Protein AF-A0A968WSE4-F1 (afdb_monomer)

Structure (mmCIF, N/CA/C/O backbone):
data_AF-A0A968WSE4-F1
#
_entry.id   AF-A0A968WSE4-F1
#
loop_
_atom_site.group_PDB
_atom_site.id
_atom_site.type_symbol
_atom_site.label_atom_id
_atom_site.label_alt_id
_atom_site.label_comp_id
_atom_site.label_asym_id
_atom_site.label_entity_id
_atom_site.label_seq_id
_atom_site.pdbx_PDB_ins_code
_atom_site.Cartn_x
_atom_site.Cartn_y
_atom_site.Cartn_z
_atom_site.occupancy
_atom_site.B_iso_or_equiv
_atom_site.auth_seq_id
_atom_site.auth_comp_id
_atom_site.auth_asym_id
_atom_site.auth_atom_id
_atom_site.pdbx_PDB_model_num
ATOM 1 N N . MET A 1 1 ? -53.261 -8.619 71.705 1.00 86.69 1 MET A N 1
ATOM 2 C CA . MET A 1 1 ? -51.861 -8.331 72.100 1.00 86.69 1 MET A CA 1
ATOM 3 C C . MET A 1 1 ? -50.885 -9.423 71.666 1.00 86.69 1 MET A C 1
ATOM 5 O O . MET A 1 1 ? -49.978 -9.105 70.914 1.00 86.69 1 MET A O 1
ATOM 9 N N . ALA A 1 2 ? -51.053 -10.692 72.065 1.00 93.38 2 ALA A N 1
ATOM 10 C CA . ALA A 1 2 ? -50.106 -11.762 71.696 1.00 93.38 2 ALA A CA 1
ATOM 11 C C . ALA A 1 2 ? -49.987 -12.006 70.175 1.00 93.38 2 ALA A C 1
ATOM 13 O O . ALA A 1 2 ? -48.887 -12.155 69.654 1.00 93.38 2 ALA A O 1
ATOM 14 N N . GLU A 1 3 ? -51.107 -11.986 69.454 1.00 95.25 3 GLU A N 1
ATOM 15 C CA . GLU A 1 3 ? -51.137 -12.204 68.001 1.00 95.25 3 GLU A CA 1
ATOM 16 C C . GLU A 1 3 ? -50.425 -11.093 67.215 1.00 95.25 3 GLU A C 1
ATOM 18 O O . GLU A 1 3 ? -49.601 -11.375 66.350 1.00 95.25 3 GLU A O 1
ATOM 23 N N . GLN A 1 4 ? -50.635 -9.833 67.606 1.00 96.44 4 GLN A N 1
ATOM 24 C CA . GLN A 1 4 ? -49.931 -8.685 67.026 1.00 96.44 4 GLN A CA 1
ATOM 25 C C . GLN A 1 4 ? -48.413 -8.769 67.241 1.00 96.44 4 GLN A C 1
ATOM 27 O O . GLN A 1 4 ? -47.647 -8.448 66.340 1.00 96.44 4 GLN A O 1
ATOM 32 N N . LEU A 1 5 ? -47.956 -9.244 68.406 1.00 95.19 5 LEU A N 1
ATOM 33 C CA . LEU A 1 5 ? -46.525 -9.457 68.660 1.00 95.19 5 LEU A CA 1
ATOM 34 C C . LEU A 1 5 ? -45.942 -10.562 67.766 1.00 95.19 5 LEU A C 1
ATOM 36 O O . LEU A 1 5 ? -44.833 -10.413 67.248 1.00 95.19 5 LEU A O 1
ATOM 40 N N . ALA A 1 6 ? -46.690 -11.647 6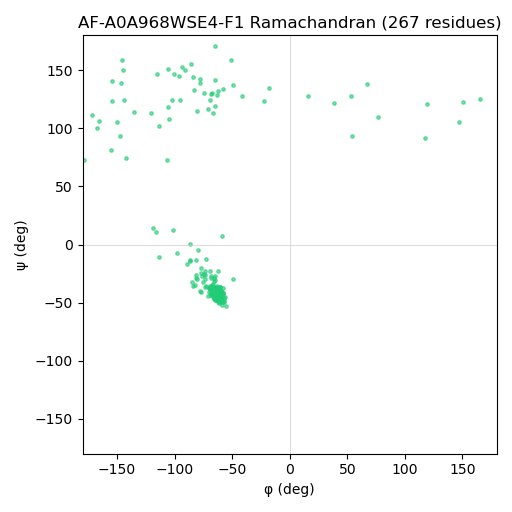7.548 1.00 96.50 6 ALA A N 1
ATOM 41 C CA . ALA A 1 6 ? -46.280 -12.721 66.646 1.00 96.50 6 ALA A CA 1
ATOM 42 C C . ALA A 1 6 ? -46.202 -12.242 65.186 1.00 96.50 6 ALA A C 1
ATOM 44 O O . ALA A 1 6 ? -45.261 -12.585 64.469 1.00 96.50 6 ALA A O 1
ATOM 45 N N . GLU A 1 7 ? -47.149 -11.415 64.749 1.00 98.00 7 GLU A N 1
ATOM 46 C CA . GLU A 1 7 ? -47.152 -10.831 63.408 1.00 98.00 7 GLU A CA 1
ATOM 47 C C . GLU A 1 7 ? -46.002 -9.835 63.206 1.00 98.00 7 GLU A C 1
ATOM 49 O O . GLU A 1 7 ? -45.277 -9.923 62.214 1.00 98.00 7 GLU A O 1
ATOM 54 N N . VAL A 1 8 ? -45.743 -8.960 64.184 1.00 97.88 8 VAL A N 1
ATOM 55 C CA . VAL A 1 8 ? -44.576 -8.061 64.175 1.00 97.88 8 VAL A CA 1
ATOM 56 C C . VAL A 1 8 ? -43.271 -8.854 64.086 1.00 97.88 8 VAL A C 1
ATOM 58 O O . VAL A 1 8 ? -42.386 -8.491 63.311 1.00 97.88 8 VAL A O 1
ATOM 61 N N . SER A 1 9 ? -43.151 -9.966 64.818 1.00 97.62 9 SER A N 1
ATOM 62 C CA . SER A 1 9 ? -41.979 -10.844 64.739 1.00 97.62 9 SER A CA 1
ATOM 63 C C . SER A 1 9 ? -41.814 -11.474 63.349 1.00 97.62 9 SER A C 1
ATOM 65 O O . SER A 1 9 ? -40.710 -11.467 62.803 1.00 97.62 9 SER A O 1
ATOM 67 N N . ARG A 1 10 ? -42.901 -11.946 62.721 1.00 98.12 10 ARG A N 1
ATOM 68 C CA . ARG A 1 10 ? -42.866 -12.474 61.344 1.00 98.12 10 ARG A CA 1
ATOM 69 C C . ARG A 1 10 ? -42.453 -11.408 60.331 1.00 98.12 10 ARG A C 1
ATOM 71 O O . ARG A 1 10 ? -41.591 -11.670 59.493 1.00 98.12 10 ARG A O 1
ATOM 78 N N . ASN A 1 11 ? -43.027 -10.210 60.430 1.00 98.44 11 ASN A N 1
ATOM 79 C CA . ASN A 1 11 ? -42.703 -9.091 59.547 1.00 98.44 11 ASN A CA 1
ATOM 80 C C . ASN A 1 11 ? -41.240 -8.672 59.697 1.00 98.44 11 ASN A C 1
ATOM 82 O O . ASN A 1 11 ? -40.561 -8.466 58.694 1.00 98.44 11 ASN A O 1
ATOM 86 N N . ARG A 1 12 ? -40.723 -8.635 60.929 1.00 98.31 12 ARG A N 1
ATOM 87 C CA . ARG A 1 12 ? -39.307 -8.366 61.196 1.00 98.31 12 ARG A CA 1
ATOM 88 C C . ARG A 1 12 ? -38.394 -9.386 60.514 1.00 98.31 12 ARG A C 1
ATOM 90 O O . ARG A 1 12 ? -37.504 -8.988 59.769 1.00 98.31 12 ARG A O 1
ATOM 97 N N . ASN A 1 13 ? -38.667 -10.680 60.676 1.00 98.19 13 ASN A N 1
ATOM 98 C CA . ASN A 1 13 ? -37.881 -11.738 60.031 1.00 98.19 13 ASN A CA 1
ATOM 99 C C . ASN A 1 13 ? -37.936 -11.637 58.495 1.00 98.19 13 ASN A C 1
ATOM 101 O O . ASN A 1 13 ? -36.939 -11.862 57.802 1.00 98.19 13 ASN A O 1
ATOM 105 N N . ARG A 1 14 ? -39.101 -11.270 57.941 1.00 98.50 14 ARG A N 1
ATOM 106 C CA . ARG A 1 14 ? -39.260 -11.057 56.498 1.00 98.50 14 ARG A CA 1
ATOM 107 C C . ARG A 1 14 ? -38.434 -9.869 56.008 1.00 98.50 14 ARG A C 1
ATOM 109 O O . ARG A 1 14 ? -37.785 -9.993 54.973 1.00 98.50 14 ARG A O 1
ATOM 116 N N . ILE A 1 15 ? -38.434 -8.758 56.743 1.00 98.50 15 ILE A N 1
ATOM 117 C CA . ILE A 1 15 ? -37.626 -7.570 56.435 1.00 98.50 15 ILE A CA 1
ATOM 118 C C . ILE A 1 15 ? -36.135 -7.915 56.463 1.00 98.50 15 ILE A C 1
ATOM 120 O O . ILE A 1 15 ? -35.428 -7.592 55.513 1.00 98.50 15 ILE A O 1
ATOM 124 N N . GLU A 1 16 ? -35.664 -8.627 57.489 1.00 98.44 16 GLU A N 1
ATOM 125 C CA . GLU A 1 16 ? -34.259 -9.045 57.602 1.00 98.44 16 GLU A CA 1
ATOM 126 C C . GLU A 1 16 ? -33.829 -9.933 56.419 1.00 98.44 16 GLU A C 1
ATOM 128 O O . GLU A 1 16 ? -32.752 -9.742 55.850 1.00 98.44 16 GLU A O 1
ATOM 133 N N . THR A 1 17 ? -34.706 -10.843 55.979 1.00 98.50 17 THR A N 1
ATOM 134 C CA . THR A 1 17 ? -34.464 -11.681 54.791 1.00 98.50 17 THR A CA 1
ATOM 135 C C . THR A 1 17 ? -34.383 -10.839 53.514 1.00 98.50 17 THR A C 1
ATOM 137 O O . THR A 1 17 ? -33.447 -10.989 52.731 1.00 98.50 17 THR A O 1
ATOM 140 N N . LEU A 1 18 ? -35.332 -9.920 53.309 1.00 98.56 18 LEU A N 1
ATOM 141 C CA . LEU A 1 18 ? -35.345 -9.041 52.137 1.00 98.56 18 LEU A CA 1
ATOM 142 C C . LEU A 1 18 ? -34.121 -8.117 52.105 1.00 98.56 18 LEU A C 1
ATOM 144 O O . LEU A 1 18 ? -33.546 -7.915 51.041 1.00 98.56 18 LEU A O 1
ATOM 148 N N . MET A 1 19 ? -33.676 -7.605 53.255 1.00 98.56 19 MET A N 1
ATOM 149 C CA . MET A 1 19 ? -32.444 -6.816 53.359 1.00 98.56 19 MET A CA 1
ATOM 150 C C . MET A 1 19 ? -31.211 -7.619 52.929 1.00 98.56 19 MET A C 1
ATOM 152 O O . MET A 1 19 ? -30.376 -7.108 52.183 1.00 98.56 19 MET A O 1
ATOM 156 N N . ALA A 1 20 ? -31.099 -8.878 53.361 1.00 98.56 20 ALA A N 1
ATOM 157 C CA . ALA A 1 20 ? -30.014 -9.760 52.934 1.00 98.56 20 ALA A CA 1
ATOM 158 C C . ALA A 1 20 ? -30.055 -10.042 51.420 1.00 98.56 20 ALA A C 1
ATOM 160 O O . ALA A 1 20 ? -29.012 -10.037 50.762 1.00 98.56 20 ALA A O 1
ATOM 161 N N . GLU A 1 21 ? -31.244 -10.250 50.848 1.00 98.75 21 GLU A N 1
ATOM 162 C CA . GLU A 1 21 ? -31.414 -10.431 49.402 1.00 98.75 21 GLU A CA 1
ATOM 163 C C . GLU A 1 21 ? -31.049 -9.173 48.604 1.00 98.75 21 GLU A C 1
ATOM 165 O O . GLU A 1 21 ? -30.369 -9.285 47.583 1.00 98.75 21 GLU A O 1
ATOM 170 N N . VAL A 1 22 ? -31.467 -7.987 49.061 1.00 98.69 22 VAL A N 1
ATOM 171 C CA . VAL A 1 22 ? -31.122 -6.701 48.432 1.00 98.69 22 VAL A CA 1
ATOM 172 C C . VAL A 1 22 ? -29.612 -6.504 48.438 1.00 98.69 22 VAL A C 1
ATOM 174 O O . VAL A 1 22 ? -29.039 -6.299 47.372 1.00 98.69 22 VAL A O 1
ATOM 177 N N . LYS A 1 23 ? -28.956 -6.695 49.588 1.00 98.69 23 LYS A N 1
ATOM 178 C CA . LYS A 1 23 ? -27.497 -6.585 49.695 1.00 98.69 23 LYS A CA 1
ATOM 179 C C . LYS A 1 23 ? -26.778 -7.523 48.721 1.00 98.69 23 LYS A C 1
ATOM 181 O O . LYS A 1 23 ? -25.877 -7.111 48.003 1.00 98.69 23 LYS A O 1
ATOM 186 N N . LYS A 1 24 ? -27.222 -8.780 48.628 1.00 98.75 24 LYS A N 1
ATOM 187 C CA . LYS A 1 24 ? -26.648 -9.747 47.680 1.00 98.75 24 LYS A CA 1
ATOM 188 C C . LYS A 1 24 ? -26.814 -9.303 46.220 1.00 98.75 24 LYS A C 1
ATOM 190 O O . LYS A 1 24 ? -25.925 -9.534 45.399 1.00 98.75 24 LYS A O 1
ATOM 195 N N . ARG A 1 25 ? -27.958 -8.707 45.872 1.00 98.75 25 ARG A N 1
ATOM 196 C CA . ARG A 1 25 ? -28.195 -8.166 44.524 1.00 98.75 25 ARG A CA 1
ATOM 197 C C . ARG A 1 25 ? -27.311 -6.953 44.250 1.00 98.75 25 ARG A C 1
ATOM 199 O O . ARG A 1 25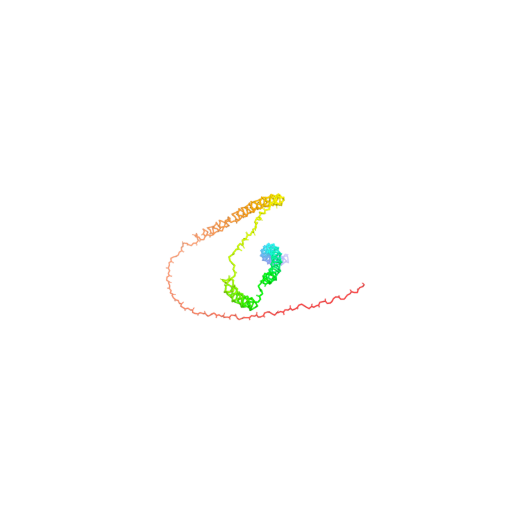 ? -26.756 -6.889 43.161 1.00 98.75 25 ARG A O 1
ATOM 206 N N . GLU A 1 26 ? -27.142 -6.053 45.214 1.00 98.75 26 GLU A N 1
ATOM 207 C CA . GLU A 1 26 ? -26.230 -4.904 45.113 1.00 98.75 26 GLU A CA 1
ATOM 208 C C . GLU A 1 26 ? -24.780 -5.351 44.890 1.00 98.75 26 GLU A C 1
ATOM 210 O O . GLU A 1 26 ? -24.129 -4.860 43.970 1.00 98.75 26 GLU A O 1
ATOM 215 N N . ASP A 1 27 ? -24.310 -6.351 45.642 1.00 98.62 27 ASP A N 1
ATOM 216 C CA . ASP A 1 27 ? -22.974 -6.934 45.458 1.00 98.62 27 ASP A CA 1
ATOM 217 C C . ASP A 1 27 ? -22.810 -7.523 44.043 1.00 98.62 27 ASP A C 1
ATOM 219 O O . ASP A 1 27 ? -21.799 -7.302 43.377 1.00 98.62 27 ASP A O 1
ATOM 223 N N . THR A 1 28 ? -23.838 -8.222 43.545 1.00 98.75 28 THR A N 1
ATOM 224 C CA . THR A 1 28 ? -23.835 -8.798 42.187 1.00 98.75 28 THR A CA 1
ATOM 225 C C . THR A 1 28 ? -23.832 -7.712 41.107 1.00 98.75 28 THR A C 1
ATOM 227 O O . THR A 1 28 ? -23.147 -7.852 40.097 1.00 98.75 28 THR A O 1
ATOM 230 N N . ILE A 1 29 ? -24.600 -6.634 41.293 1.00 98.69 29 ILE A N 1
ATOM 231 C CA . ILE A 1 29 ? -24.625 -5.495 40.365 1.00 98.69 29 ILE A CA 1
ATOM 232 C C . ILE A 1 29 ? -23.241 -4.842 40.318 1.00 98.69 29 ILE A C 1
ATOM 234 O O . ILE A 1 29 ? -22.705 -4.652 39.233 1.00 98.69 29 ILE A O 1
ATOM 238 N N . SER A 1 30 ? -22.626 -4.608 41.478 1.00 98.62 30 SER A N 1
ATOM 239 C CA . SER A 1 30 ? -21.282 -4.032 41.585 1.00 98.62 30 SER A CA 1
ATOM 240 C C . SER A 1 30 ? -20.219 -4.873 40.860 1.00 98.62 30 SER A C 1
ATOM 242 O O . SER A 1 30 ? -19.387 -4.337 40.125 1.00 98.62 30 SER A O 1
ATOM 244 N N . GLU A 1 31 ? -20.274 -6.204 40.991 1.00 98.75 31 GLU A N 1
ATOM 245 C CA . GLU A 1 31 ? -19.385 -7.114 40.255 1.00 98.75 31 GLU A CA 1
ATOM 246 C C . GLU A 1 31 ? -19.585 -6.997 38.735 1.00 98.75 31 GLU A C 1
ATOM 248 O O . GLU A 1 31 ? -18.617 -6.863 37.981 1.00 98.75 31 GLU A O 1
ATOM 253 N N . ARG A 1 32 ? -20.844 -6.978 38.278 1.00 98.62 32 ARG A N 1
ATOM 254 C CA . ARG A 1 32 ? -21.177 -6.872 36.850 1.00 98.62 32 ARG A CA 1
ATOM 255 C C . ARG A 1 32 ? -20.804 -5.520 36.257 1.00 98.62 32 ARG A C 1
ATOM 257 O O . ARG A 1 32 ? -20.302 -5.483 35.136 1.00 98.62 32 ARG A O 1
ATOM 264 N N . ASP A 1 33 ? -20.969 -4.435 37.001 1.00 98.81 33 ASP A N 1
ATOM 265 C CA . ASP A 1 33 ? -20.527 -3.105 36.580 1.00 98.81 33 ASP A CA 1
ATOM 266 C C . ASP A 1 33 ? -19.001 -3.062 36.407 1.00 98.81 33 ASP A C 1
ATOM 268 O O . ASP A 1 33 ? -18.492 -2.501 35.430 1.00 98.81 33 ASP A O 1
ATOM 272 N N . GLY A 1 34 ? -18.260 -3.733 37.297 1.00 98.62 34 GLY A N 1
ATOM 273 C CA . GLY A 1 34 ? -16.815 -3.922 37.165 1.00 98.62 34 GLY A CA 1
ATOM 274 C C . GLY A 1 34 ? -16.424 -4.706 35.906 1.00 98.62 34 GLY A C 1
ATOM 275 O O . GLY A 1 34 ? -15.515 -4.299 35.174 1.00 98.62 34 GLY A O 1
ATOM 276 N N . GLU A 1 35 ? -17.126 -5.803 35.611 1.00 98.81 35 GLU A N 1
ATOM 277 C CA . GLU A 1 35 ? -16.922 -6.588 34.386 1.00 98.81 35 GLU A CA 1
ATOM 278 C C . GLU A 1 35 ? -17.210 -5.767 33.121 1.00 98.81 35 GLU A C 1
ATOM 280 O O . GLU A 1 35 ? -16.397 -5.769 32.191 1.00 98.81 35 GLU A O 1
ATOM 285 N N . ILE A 1 36 ? -18.323 -5.024 33.095 1.00 98.75 36 ILE A N 1
ATOM 286 C CA . ILE A 1 36 ? -18.714 -4.153 31.977 1.00 98.75 36 ILE A CA 1
ATOM 287 C C . ILE A 1 36 ? -17.648 -3.083 31.739 1.00 98.75 36 ILE A C 1
ATOM 289 O O . ILE A 1 36 ? -17.199 -2.903 30.605 1.00 98.75 36 ILE A O 1
ATOM 293 N N . ALA A 1 37 ? -17.180 -2.410 32.793 1.00 98.69 37 ALA A N 1
ATOM 294 C CA . ALA A 1 37 ? -16.103 -1.430 32.683 1.00 98.69 37 ALA A CA 1
ATOM 295 C C . ALA A 1 37 ? -14.814 -2.062 32.125 1.00 98.69 37 ALA A C 1
ATOM 297 O O . ALA A 1 37 ? -14.154 -1.492 31.252 1.00 98.69 37 ALA A O 1
ATOM 298 N N . GLY A 1 38 ? -14.473 -3.273 32.576 1.00 98.75 38 GLY A N 1
ATOM 299 C CA . GLY A 1 38 ? -13.333 -4.034 32.069 1.00 98.75 38 GLY A CA 1
ATOM 300 C C . GLY A 1 38 ? -13.456 -4.399 30.586 1.00 98.75 38 GLY A C 1
ATOM 301 O O . GLY A 1 38 ? -12.484 -4.270 29.836 1.00 98.75 38 GLY A O 1
ATOM 302 N N . LEU A 1 39 ? -14.637 -4.833 30.145 1.00 98.75 39 LEU A N 1
ATOM 303 C CA . LEU A 1 39 ? -14.910 -5.155 28.743 1.00 98.75 39 LEU A CA 1
ATOM 304 C C . LEU A 1 39 ? -14.880 -3.907 27.857 1.00 98.75 39 LEU A C 1
ATOM 306 O O . LEU A 1 39 ? -14.234 -3.937 26.812 1.00 98.75 39 LEU A O 1
ATOM 310 N N . ASN A 1 40 ? -15.469 -2.797 28.300 1.00 98.69 40 ASN A N 1
ATOM 311 C CA . ASN A 1 40 ? -15.441 -1.529 27.567 1.00 98.69 40 ASN A CA 1
ATOM 312 C C . ASN A 1 40 ? -14.010 -1.026 27.343 1.00 98.69 40 ASN A C 1
ATOM 314 O O . ASN A 1 40 ? -13.665 -0.607 26.239 1.00 98.69 40 ASN A O 1
ATOM 318 N N . ASN A 1 41 ? -13.134 -1.156 28.343 1.00 98.69 41 ASN A N 1
ATOM 319 C CA . ASN A 1 41 ? -11.717 -0.818 28.185 1.00 98.69 41 ASN A CA 1
ATOM 320 C C . ASN A 1 41 ? -11.010 -1.700 27.137 1.00 98.69 41 ASN A C 1
ATOM 322 O O . ASN A 1 41 ? -10.176 -1.216 26.364 1.00 98.69 41 ASN A O 1
ATOM 326 N N . LYS A 1 42 ? -11.339 -3.000 27.087 1.00 98.75 42 LYS A N 1
ATOM 327 C CA . LYS A 1 42 ? -10.795 -3.921 26.074 1.00 98.75 42 LYS A CA 1
ATOM 328 C C . LYS A 1 42 ? -11.294 -3.570 24.674 1.00 98.75 42 LYS A C 1
ATOM 330 O O . LYS A 1 42 ? -10.486 -3.567 23.751 1.00 98.75 42 LYS A O 1
ATOM 335 N N . ILE A 1 43 ? -12.580 -3.244 24.530 1.00 98.75 43 ILE A N 1
ATOM 336 C CA . ILE A 1 43 ? -13.175 -2.802 23.262 1.00 98.75 43 ILE A CA 1
ATOM 337 C C . ILE A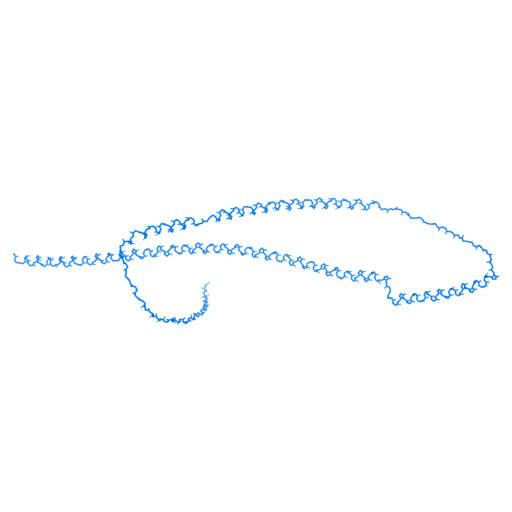 1 43 ? -12.461 -1.545 22.762 1.00 98.75 43 ILE A C 1
ATOM 339 O O . ILE A 1 43 ? -11.914 -1.577 21.664 1.00 98.75 43 ILE A O 1
ATOM 343 N N . ALA A 1 44 ? -12.336 -0.508 23.594 1.00 98.62 44 ALA A N 1
ATOM 344 C CA . ALA A 1 44 ? -11.659 0.734 23.213 1.00 98.62 44 ALA A CA 1
ATOM 345 C C . ALA A 1 44 ? -10.198 0.504 22.775 1.00 98.62 44 ALA A C 1
ATOM 347 O O . ALA A 1 44 ? -9.704 1.119 21.830 1.00 98.62 44 ALA A O 1
ATOM 348 N N . THR A 1 45 ? -9.497 -0.424 23.437 1.00 98.62 45 THR A N 1
ATOM 349 C CA . THR A 1 45 ? -8.131 -0.805 23.045 1.00 98.62 45 THR A CA 1
ATOM 350 C C . THR A 1 45 ? -8.114 -1.488 21.677 1.00 98.62 45 THR A C 1
ATOM 352 O O . THR A 1 45 ? -7.293 -1.138 20.829 1.00 98.62 45 THR A O 1
ATOM 355 N N . LEU A 1 46 ? -9.015 -2.449 21.445 1.00 98.69 46 LEU A N 1
ATOM 356 C CA . LEU A 1 46 ? -9.111 -3.169 20.175 1.00 98.69 46 LEU A CA 1
ATOM 357 C C . LEU A 1 46 ? -9.495 -2.235 19.024 1.00 98.69 46 LEU A C 1
ATOM 359 O O . LEU A 1 46 ? -8.862 -2.289 17.972 1.00 98.69 46 LEU A O 1
ATOM 363 N N . GLU A 1 47 ? -10.449 -1.331 19.231 1.00 98.69 47 GLU A N 1
ATOM 364 C CA . GLU A 1 47 ? -10.816 -0.293 18.260 1.00 98.69 47 GLU A CA 1
ATOM 365 C C . GLU A 1 47 ? -9.608 0.570 17.886 1.00 98.69 47 GLU A C 1
ATOM 367 O O . GLU A 1 47 ? -9.324 0.758 16.703 1.00 98.69 47 GLU A O 1
ATOM 372 N N . GLY A 1 48 ? -8.823 1.002 18.878 1.00 98.56 48 GLY A N 1
ATOM 373 C CA . GLY A 1 48 ? -7.574 1.724 18.639 1.00 98.56 48 GLY A CA 1
ATOM 374 C C . GLY A 1 48 ? -6.571 0.925 17.797 1.00 98.56 48 GLY A C 1
ATOM 375 O O . GLY A 1 48 ? -5.949 1.478 16.890 1.00 98.56 48 GLY A O 1
ATOM 376 N N . THR A 1 49 ? -6.430 -0.382 18.046 1.00 98.69 49 THR A N 1
ATOM 377 C CA . THR A 1 49 ? -5.550 -1.239 17.228 1.00 98.69 49 THR A CA 1
ATOM 378 C C . THR A 1 49 ? -6.062 -1.430 15.803 1.00 98.69 49 THR A C 1
ATOM 380 O O . THR A 1 49 ? -5.259 -1.412 14.874 1.00 98.69 49 THR A O 1
ATOM 383 N N . ILE A 1 50 ? -7.379 -1.564 15.611 1.00 98.62 50 ILE A N 1
ATOM 384 C CA . ILE A 1 50 ? -8.000 -1.710 14.288 1.00 98.62 50 ILE A CA 1
ATOM 385 C C . ILE A 1 50 ? -7.789 -0.438 13.466 1.00 98.62 50 ILE A C 1
ATOM 387 O O . ILE A 1 50 ? -7.365 -0.528 12.316 1.00 98.62 50 ILE A O 1
ATOM 391 N N . LEU A 1 51 ? -8.011 0.738 14.060 1.00 98.06 51 LEU A N 1
ATOM 392 C CA . LEU A 1 51 ? -7.744 2.020 13.404 1.00 98.06 51 LEU A CA 1
ATOM 393 C C . LEU A 1 51 ? -6.266 2.150 13.019 1.00 98.06 51 LEU A C 1
ATOM 395 O O . LEU A 1 51 ? -5.952 2.481 11.879 1.00 98.06 51 LEU A O 1
ATOM 399 N N . GLY A 1 52 ? -5.358 1.797 13.936 1.00 98.50 52 GLY A N 1
ATOM 400 C CA . GLY A 1 52 ? -3.923 1.791 13.656 1.00 98.50 52 GLY A CA 1
ATOM 401 C C . GLY A 1 52 ? -3.543 0.850 12.509 1.00 98.50 52 GLY A C 1
ATOM 402 O O . GLY A 1 52 ? -2.750 1.226 11.648 1.00 98.50 52 GLY A O 1
ATOM 403 N N . HIS A 1 53 ? -4.124 -0.351 12.452 1.00 98.62 53 HIS A N 1
ATOM 404 C CA . HIS A 1 53 ? -3.922 -1.266 11.329 1.00 98.62 53 HIS A CA 1
ATOM 405 C C . HIS A 1 53 ? -4.459 -0.684 10.014 1.00 98.62 53 HIS A C 1
ATOM 407 O O . HIS A 1 53 ? -3.744 -0.739 9.014 1.00 98.62 53 HIS A O 1
ATOM 413 N N . GLY A 1 54 ? -5.640 -0.059 10.022 1.00 98.44 54 GLY A N 1
ATOM 414 C CA . GLY A 1 54 ? -6.208 0.609 8.846 1.00 98.44 54 GLY A CA 1
ATOM 415 C C . GLY A 1 54 ? -5.298 1.708 8.284 1.00 98.44 54 GLY A C 1
ATOM 416 O O . GLY A 1 54 ? -5.065 1.765 7.076 1.00 98.44 54 GLY A O 1
ATOM 417 N N . ASP A 1 55 ? -4.689 2.521 9.152 1.00 98.44 55 ASP A N 1
ATOM 418 C CA . ASP A 1 55 ? -3.707 3.531 8.738 1.00 98.44 55 ASP A CA 1
ATOM 419 C C . ASP A 1 55 ? -2.459 2.898 8.102 1.00 98.44 55 ASP A C 1
ATOM 421 O O . ASP A 1 55 ? -1.935 3.395 7.097 1.00 98.44 55 ASP A O 1
ATOM 425 N N . THR A 1 56 ? -1.965 1.788 8.667 1.00 98.50 56 THR A N 1
ATOM 426 C CA . THR A 1 56 ? -0.814 1.076 8.091 1.00 98.50 56 THR A CA 1
ATOM 427 C C . THR A 1 56 ? -1.131 0.430 6.747 1.00 98.50 56 THR A C 1
ATOM 429 O O . THR A 1 56 ? -0.297 0.489 5.844 1.00 98.50 56 THR A O 1
ATOM 432 N N . GLU A 1 57 ? -2.326 -0.140 6.591 1.00 98.75 57 GLU A N 1
ATOM 433 C CA . GLU A 1 57 ? -2.783 -0.756 5.348 1.00 98.75 57 GLU A CA 1
ATOM 434 C C . GLU A 1 57 ? -2.889 0.287 4.236 1.00 98.75 57 GLU A C 1
ATOM 436 O O . GLU A 1 57 ? -2.327 0.091 3.159 1.00 98.75 57 GLU A O 1
ATOM 441 N N . LYS A 1 58 ? -3.488 1.448 4.530 1.00 98.62 58 LYS A N 1
ATOM 442 C CA . LYS A 1 58 ? -3.553 2.571 3.589 1.00 98.62 58 LYS A CA 1
ATOM 443 C C . LYS A 1 58 ? -2.161 3.013 3.140 1.00 98.62 58 LYS A C 1
ATOM 445 O O . LYS A 1 58 ? -1.901 3.118 1.946 1.00 98.62 58 LYS A O 1
ATOM 450 N N . LYS A 1 59 ? -1.237 3.204 4.087 1.00 98.69 59 LYS A N 1
ATOM 451 C CA . LYS A 1 59 ? 0.144 3.603 3.777 1.00 98.69 59 LYS A CA 1
ATOM 452 C C . LYS A 1 59 ? 0.861 2.578 2.895 1.00 98.69 59 LYS A C 1
ATOM 454 O O . LYS A 1 59 ? 1.622 2.964 2.009 1.00 98.69 59 LYS A O 1
ATOM 459 N N . LEU A 1 60 ? 0.668 1.285 3.152 1.00 98.62 60 LEU A N 1
ATOM 460 C CA . LEU A 1 60 ? 1.241 0.227 2.319 1.00 98.62 60 LEU A CA 1
ATOM 461 C C . LEU A 1 60 ? 0.605 0.208 0.924 1.00 98.62 60 LEU A C 1
ATOM 463 O O . LEU A 1 60 ? 1.336 0.075 -0.053 1.00 98.62 60 LEU A O 1
ATOM 467 N N . GLY A 1 61 ? -0.711 0.410 0.824 1.00 98.75 61 GLY A N 1
ATOM 468 C CA . GLY A 1 61 ? -1.422 0.569 -0.446 1.00 98.75 61 GLY A CA 1
ATOM 469 C C . GLY A 1 61 ? -0.860 1.716 -1.288 1.00 98.75 61 GLY A C 1
ATOM 470 O O . GLY A 1 61 ? -0.481 1.500 -2.438 1.00 98.75 61 GLY A O 1
ATOM 471 N N . ASP A 1 62 ? -0.691 2.898 -0.690 1.00 98.50 62 ASP A N 1
ATOM 472 C CA . ASP A 1 62 ? -0.097 4.065 -1.356 1.00 98.50 62 ASP A CA 1
ATOM 473 C C . ASP A 1 62 ? 1.336 3.770 -1.844 1.00 98.50 62 ASP A C 1
ATOM 475 O O . ASP A 1 62 ? 1.717 4.119 -2.961 1.00 98.50 62 ASP A O 1
ATOM 479 N N . GLN A 1 63 ? 2.143 3.074 -1.032 1.00 98.69 63 GLN A N 1
ATOM 480 C CA . GLN A 1 63 ? 3.498 2.670 -1.421 1.00 98.69 63 GLN A CA 1
ATOM 481 C C . GLN A 1 63 ? 3.522 1.659 -2.570 1.00 98.69 63 GLN A C 1
ATOM 483 O O . GLN A 1 63 ? 4.446 1.702 -3.384 1.00 98.69 63 GLN A O 1
ATOM 488 N N . MET A 1 64 ? 2.566 0.729 -2.629 1.00 98.56 64 MET A N 1
ATOM 489 C CA . MET A 1 64 ? 2.461 -0.205 -3.751 1.00 98.56 64 MET A CA 1
ATOM 490 C C . MET A 1 64 ? 2.102 0.531 -5.038 1.00 98.56 64 MET A C 1
ATOM 492 O O . MET A 1 64 ? 2.794 0.335 -6.030 1.00 98.56 64 MET A O 1
ATOM 496 N N . ALA A 1 65 ? 1.128 1.445 -4.996 1.00 98.50 65 ALA A N 1
ATOM 497 C CA . ALA A 1 65 ? 0.734 2.237 -6.160 1.00 98.50 65 ALA A CA 1
ATOM 498 C C . ALA A 1 65 ? 1.906 3.050 -6.740 1.00 98.50 65 ALA A C 1
ATOM 500 O O . ALA A 1 65 ? 2.108 3.088 -7.953 1.00 98.50 65 ALA A O 1
ATOM 501 N N . VAL A 1 66 ? 2.734 3.653 -5.876 1.00 98.62 66 VAL A N 1
ATOM 502 C CA . VAL A 1 66 ? 3.950 4.365 -6.307 1.00 98.62 66 VAL A CA 1
ATOM 503 C C . VAL A 1 66 ? 4.948 3.420 -6.982 1.00 98.62 66 VAL A C 1
ATOM 505 O O . VAL A 1 66 ? 5.495 3.758 -8.030 1.00 98.62 66 VAL A O 1
ATOM 508 N N . ARG A 1 67 ? 5.187 2.235 -6.404 1.00 98.69 67 ARG A N 1
ATOM 509 C CA . ARG A 1 67 ? 6.111 1.250 -6.990 1.00 98.69 67 ARG A CA 1
ATOM 510 C C . ARG A 1 67 ? 5.603 0.694 -8.315 1.00 98.69 67 ARG A C 1
ATOM 512 O O . ARG A 1 67 ? 6.402 0.472 -9.214 1.00 98.69 67 ARG A O 1
ATOM 519 N N . GLU A 1 68 ? 4.301 0.484 -8.446 1.00 98.75 68 GLU A N 1
ATOM 520 C CA . GLU A 1 68 ? 3.684 -0.012 -9.676 1.00 98.75 68 GLU A CA 1
ATOM 521 C C . GLU A 1 68 ? 3.832 1.010 -10.812 1.00 98.75 68 GLU A C 1
ATOM 523 O O . GLU A 1 68 ? 4.295 0.666 -11.898 1.00 98.75 68 GLU A O 1
ATOM 528 N N . ALA A 1 69 ? 3.621 2.298 -10.520 1.00 98.50 69 ALA A N 1
ATOM 529 C CA . ALA A 1 69 ? 3.898 3.376 -11.470 1.00 98.50 69 ALA A CA 1
ATOM 530 C C . ALA A 1 69 ? 5.386 3.459 -11.879 1.00 98.50 69 ALA A C 1
ATOM 532 O O . ALA A 1 69 ? 5.708 3.764 -13.032 1.00 98.50 69 ALA A O 1
ATOM 533 N N . GLU A 1 70 ? 6.313 3.190 -10.954 1.00 98.69 70 GLU A N 1
ATOM 534 C CA . GLU A 1 70 ? 7.750 3.139 -11.250 1.00 98.69 70 GLU A CA 1
ATOM 535 C C . GLU A 1 70 ? 8.115 1.936 -12.133 1.00 98.69 70 GLU A C 1
ATOM 537 O O . GLU A 1 70 ? 8.861 2.094 -13.102 1.00 98.69 70 GLU A O 1
ATOM 542 N N . ILE A 1 71 ? 7.542 0.759 -11.861 1.00 98.69 71 ILE A N 1
ATOM 543 C CA . ILE A 1 71 ? 7.704 -0.445 -12.690 1.00 98.69 71 ILE A CA 1
ATOM 544 C C . ILE A 1 71 ? 7.200 -0.190 -14.113 1.00 98.69 71 ILE A C 1
ATOM 546 O O . ILE A 1 71 ? 7.893 -0.535 -15.073 1.00 98.69 71 ILE A O 1
ATOM 550 N N . ASP A 1 72 ? 6.048 0.461 -14.273 1.00 98.69 72 ASP A N 1
ATOM 551 C CA . ASP A 1 72 ? 5.508 0.814 -15.588 1.00 98.69 72 ASP A CA 1
ATOM 552 C C . ASP A 1 72 ? 6.435 1.763 -16.350 1.00 98.69 72 ASP A C 1
ATOM 554 O O . ASP A 1 72 ? 6.677 1.590 -17.550 1.00 98.69 72 ASP A O 1
ATOM 558 N N . LYS A 1 73 ? 6.991 2.765 -15.659 1.00 98.75 73 LYS A N 1
ATOM 559 C CA . LYS A 1 73 ? 7.961 3.692 -16.250 1.00 98.75 73 LYS A CA 1
ATOM 560 C C . LYS A 1 73 ? 9.210 2.946 -16.718 1.00 98.75 73 LYS A C 1
ATOM 562 O O . LYS A 1 73 ? 9.618 3.113 -17.867 1.00 98.75 73 LYS A O 1
ATOM 567 N N . LEU A 1 74 ? 9.793 2.111 -15.861 1.00 98.62 74 LEU A N 1
ATOM 568 C CA . LEU A 1 74 ? 10.988 1.335 -16.193 1.00 98.62 74 LEU A CA 1
ATOM 569 C C . LEU A 1 74 ? 10.726 0.352 -17.340 1.00 98.62 74 LEU A C 1
ATOM 571 O O . LEU A 1 74 ? 11.533 0.255 -18.263 1.00 98.62 74 LEU A O 1
ATOM 575 N N . SER A 1 75 ? 9.565 -0.299 -17.354 1.00 98.69 75 SER A N 1
ATOM 576 C CA . SER A 1 75 ? 9.166 -1.210 -18.433 1.00 98.69 75 SER A CA 1
ATOM 577 C C . SER A 1 75 ? 9.091 -0.490 -19.780 1.00 98.69 75 SER A C 1
ATOM 579 O O . SER A 1 75 ? 9.644 -0.970 -20.769 1.00 98.69 75 SER A O 1
ATOM 581 N N . LYS A 1 76 ? 8.498 0.712 -19.819 1.00 98.75 76 LYS A N 1
ATOM 582 C CA . LYS A 1 76 ? 8.472 1.551 -21.030 1.00 98.75 76 LYS A CA 1
ATOM 583 C C . LYS A 1 76 ? 9.876 1.942 -21.488 1.00 98.75 76 LYS A C 1
ATOM 585 O O . LYS A 1 76 ? 10.156 1.899 -22.685 1.00 98.75 76 LYS A O 1
ATOM 590 N N . THR A 1 77 ? 10.768 2.293 -20.557 1.00 98.62 77 THR A N 1
ATOM 591 C CA . THR A 1 77 ? 12.161 2.596 -20.918 1.00 98.62 77 THR A CA 1
ATOM 592 C C . THR A 1 77 ? 12.867 1.378 -21.503 1.00 98.62 77 THR A C 1
ATOM 594 O O . THR A 1 77 ? 13.511 1.510 -22.536 1.00 98.62 77 THR A O 1
ATOM 597 N N . LEU A 1 78 ? 12.682 0.186 -20.928 1.00 98.56 78 LEU A N 1
ATOM 598 C CA . LEU A 1 78 ? 13.296 -1.046 -21.424 1.00 98.56 78 LEU A CA 1
ATOM 599 C C . LEU A 1 78 ? 12.852 -1.347 -22.859 1.00 98.56 78 LEU A C 1
ATOM 601 O O . LEU A 1 78 ? 13.696 -1.609 -23.710 1.00 98.56 78 LEU A O 1
ATOM 605 N N . VAL A 1 79 ? 11.552 -1.226 -23.150 1.00 98.69 79 VAL A N 1
ATOM 606 C CA . VAL A 1 79 ? 11.020 -1.400 -24.513 1.00 98.69 79 VAL A CA 1
ATOM 607 C C . VAL A 1 79 ? 11.662 -0.413 -25.493 1.00 98.69 79 VAL A C 1
ATOM 609 O O . VAL A 1 79 ? 12.112 -0.824 -26.560 1.00 98.69 79 VAL A O 1
ATOM 612 N N . SER A 1 80 ? 11.763 0.867 -25.122 1.00 98.56 80 SER A N 1
ATOM 613 C CA . SER A 1 80 ? 12.396 1.897 -25.958 1.00 98.56 80 SER A CA 1
ATOM 614 C C . SER A 1 80 ? 13.883 1.614 -26.214 1.00 98.56 80 SER A C 1
ATOM 616 O O . SER A 1 80 ? 14.345 1.666 -27.355 1.00 98.56 80 SER A O 1
ATOM 618 N N . LEU A 1 81 ? 14.635 1.242 -25.171 1.00 98.50 81 LEU A N 1
ATOM 619 C CA . LEU A 1 81 ? 16.043 0.869 -25.311 1.00 98.50 81 LEU A CA 1
ATOM 620 C C . LEU A 1 81 ? 16.214 -0.363 -26.206 1.00 98.50 81 LEU A C 1
ATOM 622 O O . LEU A 1 81 ? 17.108 -0.381 -27.049 1.00 98.50 81 LEU A O 1
ATOM 626 N N . ASN A 1 82 ? 15.358 -1.373 -26.053 1.00 98.56 82 ASN A N 1
ATOM 627 C CA . ASN A 1 82 ? 15.420 -2.585 -26.860 1.00 98.56 82 ASN A CA 1
ATOM 628 C C . ASN A 1 82 ? 15.139 -2.299 -28.343 1.00 98.56 82 ASN A C 1
ATOM 630 O O . ASN A 1 82 ? 15.839 -2.825 -29.204 1.00 98.56 82 ASN A O 1
ATOM 634 N N . GLN A 1 83 ? 14.179 -1.418 -28.640 1.00 98.50 83 GLN A N 1
ATOM 635 C CA . GLN A 1 83 ? 13.925 -0.965 -30.008 1.00 98.50 83 GLN A CA 1
ATOM 636 C C . GLN A 1 83 ? 15.147 -0.247 -30.598 1.00 98.50 83 GLN A C 1
ATOM 638 O O . GLN A 1 83 ? 15.567 -0.551 -31.708 1.00 98.50 83 GLN A O 1
ATOM 643 N N . SER A 1 84 ? 15.772 0.651 -29.832 1.00 98.50 84 SER A N 1
ATOM 644 C CA . SER A 1 84 ? 16.985 1.359 -30.263 1.00 98.50 84 SER A CA 1
ATOM 645 C C . SER A 1 84 ? 18.160 0.408 -30.533 1.00 98.50 84 SER A C 1
ATOM 647 O O . SER A 1 84 ? 18.894 0.584 -31.507 1.00 98.50 84 SER A O 1
ATOM 649 N N . LEU A 1 85 ? 18.333 -0.630 -29.706 1.00 98.25 85 LEU A N 1
ATOM 650 C CA . LEU A 1 85 ? 19.333 -1.675 -29.944 1.00 98.25 85 LEU A CA 1
ATOM 651 C C . LEU A 1 85 ? 19.038 -2.453 -31.228 1.00 98.25 85 LEU A C 1
ATOM 653 O O . LEU A 1 85 ? 19.934 -2.601 -32.052 1.00 98.25 85 LEU A O 1
ATOM 657 N N . GLN A 1 86 ? 17.787 -2.861 -31.445 1.00 98.25 86 GLN A N 1
ATOM 658 C CA . GLN A 1 86 ? 17.380 -3.551 -32.668 1.00 98.25 86 GLN A CA 1
ATOM 659 C C . GLN A 1 86 ? 17.628 -2.695 -33.922 1.00 98.25 86 GLN A C 1
ATOM 661 O O . GLN A 1 86 ? 18.147 -3.189 -34.926 1.00 98.25 86 GLN A O 1
ATOM 666 N N . ASP A 1 87 ? 17.328 -1.397 -33.857 1.00 98.25 87 ASP A N 1
ATOM 667 C CA . ASP A 1 87 ? 17.598 -0.460 -34.948 1.00 98.25 87 ASP A CA 1
ATOM 668 C C . ASP A 1 87 ? 19.107 -0.351 -35.221 1.00 98.25 87 ASP A C 1
ATOM 670 O O . ASP A 1 87 ? 19.539 -0.347 -36.376 1.00 98.25 87 ASP A O 1
ATOM 674 N N . ARG A 1 88 ? 19.938 -0.295 -34.173 1.00 97.88 88 ARG A N 1
ATOM 675 C CA . ARG A 1 88 ? 21.402 -0.287 -34.315 1.00 97.88 88 ARG A CA 1
ATOM 676 C C . ARG A 1 88 ? 21.930 -1.587 -34.908 1.00 97.88 88 ARG A C 1
ATOM 678 O O . ARG A 1 88 ? 22.779 -1.518 -35.792 1.00 97.88 88 ARG A O 1
ATOM 685 N N . ASP A 1 89 ? 21.424 -2.732 -34.472 1.00 98.19 89 ASP A N 1
ATOM 686 C CA . ASP A 1 89 ? 21.829 -4.037 -34.994 1.00 98.19 89 ASP A CA 1
ATOM 687 C C . ASP A 1 89 ? 21.480 -4.163 -36.479 1.00 98.19 89 ASP A C 1
ATOM 689 O O . ASP A 1 89 ? 22.310 -4.608 -37.271 1.00 98.19 89 ASP A O 1
ATOM 693 N N . SER A 1 90 ? 20.306 -3.671 -36.894 1.00 97.38 90 SER A N 1
ATOM 694 C CA . SER A 1 90 ? 19.934 -3.629 -38.313 1.00 97.38 90 SER A CA 1
ATOM 695 C C . SER A 1 90 ? 20.869 -2.740 -39.147 1.00 97.38 90 SER A C 1
ATOM 697 O O . SER A 1 90 ? 21.268 -3.123 -40.247 1.00 97.38 90 SER A O 1
ATOM 699 N N . LYS A 1 91 ? 21.301 -1.587 -38.611 1.00 96.88 91 LYS A N 1
ATOM 700 C CA . LYS A 1 91 ? 22.283 -0.702 -39.264 1.00 96.88 91 LYS A CA 1
ATOM 701 C C . LYS A 1 91 ? 23.669 -1.336 -39.344 1.00 96.88 91 LYS A C 1
ATOM 703 O O . LYS A 1 91 ? 24.341 -1.193 -40.360 1.00 96.88 91 LYS A O 1
ATOM 708 N N . LEU A 1 92 ? 24.104 -2.022 -38.288 1.00 96.06 92 LEU A N 1
ATOM 709 C CA . LEU A 1 92 ? 25.377 -2.742 -38.282 1.00 96.06 92 LEU A CA 1
ATOM 710 C C . LEU A 1 92 ? 25.371 -3.900 -39.281 1.00 96.06 92 LEU A C 1
ATOM 712 O O . LEU A 1 92 ? 26.371 -4.087 -39.966 1.00 96.06 92 LEU A O 1
ATOM 716 N N . ALA A 1 93 ? 24.258 -4.627 -39.409 1.00 94.94 93 ALA A N 1
ATOM 717 C CA . ALA A 1 93 ? 24.096 -5.654 -40.434 1.00 94.94 93 ALA A CA 1
ATOM 718 C C . ALA A 1 93 ? 24.175 -5.052 -41.846 1.00 94.94 93 ALA A C 1
ATOM 720 O O . ALA A 1 93 ? 24.954 -5.532 -42.662 1.00 94.94 93 ALA A O 1
ATOM 721 N N . ALA A 1 94 ? 23.466 -3.946 -42.101 1.00 93.69 94 ALA A N 1
ATOM 722 C CA . ALA A 1 94 ? 23.521 -3.251 -43.388 1.00 93.69 94 ALA A CA 1
ATOM 723 C C . ALA A 1 94 ? 24.943 -2.774 -43.740 1.00 93.69 94 ALA A C 1
ATOM 725 O O . ALA A 1 94 ? 25.438 -3.059 -44.826 1.00 93.69 94 ALA A O 1
ATOM 726 N N . LEU A 1 95 ? 25.646 -2.124 -42.806 1.00 93.62 95 LEU A N 1
ATOM 727 C CA . LEU A 1 95 ? 27.050 -1.729 -42.998 1.00 93.62 95 LEU A CA 1
ATOM 728 C C . LEU A 1 95 ? 27.975 -2.943 -43.175 1.00 93.62 95 LEU A C 1
ATOM 730 O O . LEU A 1 95 ? 28.940 -2.897 -43.940 1.00 93.62 95 LEU A O 1
ATOM 734 N N . GLY A 1 96 ? 27.684 -4.031 -42.462 1.00 92.31 96 GLY A N 1
ATOM 735 C CA . GLY A 1 96 ? 28.375 -5.310 -42.569 1.00 92.31 96 GLY A CA 1
ATOM 736 C C . GLY A 1 96 ? 28.196 -5.983 -43.928 1.00 92.31 96 GLY A C 1
ATOM 737 O O . GLY A 1 96 ? 29.128 -6.646 -44.368 1.00 92.31 96 GLY A O 1
ATOM 738 N N . ASP A 1 97 ? 27.067 -5.770 -44.607 1.00 87.94 97 ASP A N 1
ATOM 739 C CA . ASP A 1 97 ? 26.805 -6.219 -45.981 1.00 87.94 97 ASP A CA 1
ATOM 740 C C . ASP A 1 97 ? 27.401 -5.257 -47.028 1.00 87.94 97 ASP A C 1
ATOM 742 O O . ASP A 1 97 ? 27.914 -5.686 -48.068 1.00 87.94 97 ASP A O 1
ATOM 746 N N . GLU A 1 98 ? 27.411 -3.952 -46.745 1.00 87.25 98 GLU A N 1
ATOM 747 C CA . GLU A 1 98 ? 28.022 -2.933 -47.603 1.00 87.25 98 GLU A CA 1
ATOM 748 C C . GLU A 1 98 ? 29.550 -3.034 -47.640 1.00 87.25 98 GLU A C 1
ATOM 750 O O . GLU A 1 98 ? 30.139 -2.878 -48.708 1.00 87.25 98 GLU A O 1
ATOM 755 N N . MET A 1 99 ? 30.218 -3.346 -46.524 1.00 80.25 99 MET A N 1
ATOM 756 C CA . MET A 1 99 ? 31.675 -3.531 -46.500 1.00 80.25 99 MET A CA 1
ATOM 757 C C . MET A 1 99 ? 32.182 -4.582 -47.502 1.00 80.25 99 MET A C 1
ATOM 759 O O . MET A 1 99 ? 33.070 -4.251 -48.280 1.00 80.25 99 MET A O 1
ATOM 763 N N . PRO A 1 100 ? 31.681 -5.829 -47.556 1.00 72.81 100 PRO A N 1
ATOM 764 C CA . PRO A 1 100 ? 32.105 -6.803 -48.547 1.00 72.81 100 PRO A CA 1
ATOM 765 C C . PRO A 1 100 ? 31.660 -6.414 -49.955 1.00 72.81 100 PRO A C 1
ATOM 767 O O . PRO A 1 100 ? 32.356 -6.787 -50.889 1.00 72.81 100 PRO A O 1
ATOM 770 N N . ALA A 1 101 ? 30.572 -5.661 -50.147 1.00 64.88 101 ALA A N 1
ATOM 771 C CA . ALA A 1 101 ? 30.225 -5.118 -51.462 1.00 64.88 101 ALA A CA 1
ATOM 772 C C . ALA A 1 101 ? 31.225 -4.040 -51.916 1.00 64.88 101 ALA A C 1
ATOM 774 O O . ALA A 1 101 ? 31.692 -4.088 -53.050 1.00 64.88 101 ALA A O 1
ATOM 775 N N . ALA A 1 102 ? 31.625 -3.128 -51.029 1.00 68.94 102 ALA A N 1
ATOM 776 C CA . ALA A 1 102 ? 32.619 -2.089 -51.281 1.00 68.94 102 ALA A CA 1
ATOM 777 C C . ALA A 1 102 ? 34.036 -2.664 -51.427 1.00 68.94 102 ALA A C 1
ATOM 779 O O . ALA A 1 102 ? 34.769 -2.268 -52.327 1.00 68.94 102 ALA A O 1
ATOM 780 N N . VAL A 1 103 ? 34.409 -3.647 -50.604 1.00 66.75 103 VAL A N 1
ATOM 781 C CA . VAL A 1 103 ? 35.675 -4.385 -50.709 1.00 66.75 103 VAL A CA 1
ATOM 782 C C . VAL A 1 103 ? 35.694 -5.218 -51.986 1.00 66.75 103 VAL A C 1
ATOM 784 O O . VAL A 1 103 ? 36.694 -5.188 -52.691 1.00 66.75 103 VAL A O 1
ATOM 787 N N . ARG A 1 104 ? 34.601 -5.900 -52.360 1.00 60.56 104 ARG A N 1
ATOM 788 C CA . ARG A 1 104 ? 34.502 -6.583 -53.663 1.00 60.56 104 ARG A CA 1
ATOM 789 C C . ARG A 1 104 ? 34.564 -5.587 -54.819 1.00 60.56 104 ARG A C 1
ATOM 791 O O . ARG A 1 104 ? 35.298 -5.84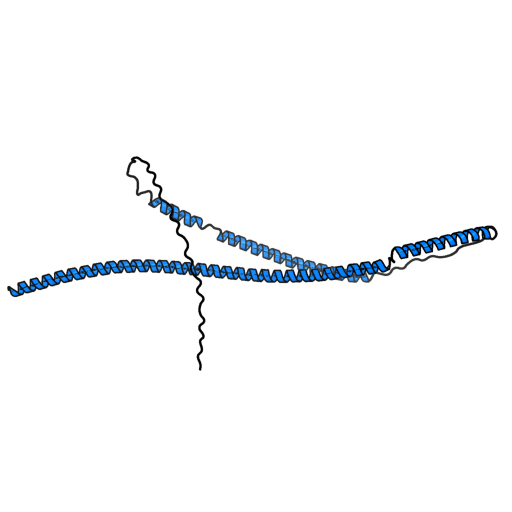2 -55.761 1.00 60.56 104 ARG A O 1
ATOM 798 N N . ALA A 1 105 ? 33.868 -4.453 -54.747 1.00 63.16 105 ALA A N 1
ATOM 799 C CA . ALA A 1 105 ? 33.906 -3.412 -55.775 1.00 63.16 105 ALA A CA 1
ATOM 800 C C . ALA A 1 105 ? 35.306 -2.791 -55.923 1.00 63.16 105 ALA A C 1
ATOM 802 O O . ALA A 1 105 ? 35.768 -2.585 -57.042 1.00 63.16 105 ALA A O 1
ATOM 803 N N . ALA A 1 106 ? 36.020 -2.572 -54.818 1.00 61.62 106 ALA A N 1
ATOM 804 C CA . ALA A 1 106 ? 37.419 -2.151 -54.828 1.00 61.62 106 ALA A CA 1
ATOM 805 C C . ALA A 1 106 ? 38.350 -3.255 -55.369 1.00 61.62 106 ALA A C 1
ATOM 807 O O . ALA A 1 106 ? 39.307 -2.964 -56.085 1.00 61.62 106 ALA A O 1
ATOM 808 N N . ASN A 1 107 ? 38.037 -4.526 -55.102 1.00 55.59 107 ASN A N 1
ATOM 809 C CA . ASN A 1 107 ? 38.797 -5.680 -55.584 1.00 55.59 107 ASN A CA 1
ATOM 810 C C . ASN A 1 107 ? 38.487 -6.063 -57.048 1.00 55.59 107 ASN A C 1
ATOM 812 O O . ASN A 1 107 ? 39.176 -6.903 -57.609 1.00 55.59 107 ASN A O 1
ATOM 816 N N . ILE A 1 108 ? 37.530 -5.412 -57.722 1.00 51.53 108 ILE A N 1
ATOM 817 C CA . ILE A 1 108 ? 37.337 -5.533 -59.185 1.00 51.53 108 ILE A CA 1
ATOM 818 C C . ILE A 1 108 ? 38.446 -4.787 -59.966 1.00 51.53 108 ILE A C 1
ATOM 820 O O . ILE A 1 108 ? 38.646 -5.038 -61.153 1.00 51.53 108 ILE A O 1
ATOM 824 N N . GLY A 1 109 ? 39.250 -3.944 -59.303 1.00 51.41 109 GLY A N 1
ATOM 825 C CA . GLY A 1 109 ? 40.536 -3.461 -59.834 1.00 51.41 109 GLY A CA 1
ATOM 826 C C . GLY A 1 109 ? 41.729 -4.387 -59.545 1.00 51.41 109 GLY A C 1
ATOM 827 O O . GLY A 1 109 ? 42.787 -4.234 -60.154 1.00 51.41 109 GLY A O 1
ATOM 828 N N . GLY A 1 110 ? 41.557 -5.351 -58.638 1.00 50.19 110 GLY A N 1
ATOM 829 C CA . GLY A 1 110 ? 42.541 -6.353 -58.243 1.00 50.19 110 GLY A CA 1
ATOM 830 C C . GLY A 1 110 ? 42.162 -7.709 -58.819 1.00 50.19 110 GLY A C 1
ATOM 831 O O . GLY A 1 110 ? 41.691 -8.582 -58.096 1.00 50.19 110 GLY A O 1
ATOM 832 N N . GLY A 1 111 ? 42.337 -7.876 -60.134 1.00 52.72 111 GLY A N 1
ATOM 833 C CA . GLY A 1 111 ? 42.283 -9.206 -60.740 1.00 52.72 111 GLY A CA 1
ATOM 834 C C . GLY A 1 111 ? 43.171 -10.157 -59.941 1.00 52.72 111 GLY A C 1
ATOM 835 O O . GLY A 1 111 ? 44.251 -9.742 -59.519 1.00 52.72 111 GLY A O 1
ATOM 836 N N . ASP A 1 112 ? 42.658 -11.369 -59.713 1.00 59.78 112 ASP A N 1
ATOM 837 C CA . ASP A 1 112 ? 43.293 -12.489 -59.012 1.00 59.78 112 ASP A CA 1
ATOM 838 C C . ASP A 1 112 ? 44.826 -12.352 -59.018 1.00 59.78 112 ASP A C 1
ATOM 840 O O . ASP A 1 112 ? 45.391 -12.182 -60.107 1.00 59.78 112 ASP A O 1
ATOM 844 N N . PRO A 1 113 ? 45.522 -12.343 -57.863 1.00 63.47 113 PRO A N 1
ATOM 845 C CA . PRO A 1 113 ? 46.973 -12.154 -57.829 1.00 63.47 113 PRO A CA 1
ATOM 846 C C . PRO A 1 113 ? 47.706 -13.075 -58.813 1.00 63.47 113 PRO A C 1
ATOM 848 O O . PRO A 1 113 ? 48.724 -12.670 -59.371 1.00 63.47 113 PRO A O 1
ATOM 851 N N . GLU A 1 114 ? 47.147 -14.252 -59.103 1.00 64.12 114 GLU A N 1
ATOM 852 C CA . GLU A 1 114 ? 47.643 -15.181 -60.116 1.00 64.12 114 GLU A CA 1
ATOM 853 C C . GLU A 1 114 ? 47.506 -14.633 -61.553 1.00 64.12 114 GLU A C 1
ATOM 855 O O . GLU A 1 114 ? 48.467 -14.639 -62.321 1.00 64.12 114 GLU A O 1
ATOM 860 N N . VAL A 1 115 ? 46.370 -14.021 -61.899 1.00 74.19 115 VAL A N 1
ATOM 861 C CA . VAL A 1 115 ? 46.137 -13.350 -63.193 1.00 74.19 115 VAL A CA 1
ATOM 862 C C . VAL A 1 115 ? 46.978 -12.078 -63.331 1.00 74.19 115 VAL A C 1
ATOM 864 O O . VAL A 1 115 ? 47.501 -11.794 -64.413 1.00 74.19 115 VAL A O 1
ATOM 867 N N . ALA A 1 116 ? 47.143 -11.303 -62.255 1.00 71.62 116 ALA A N 1
ATOM 868 C CA . ALA A 1 116 ? 48.027 -10.139 -62.244 1.00 71.62 116 ALA A CA 1
ATOM 869 C C . ALA A 1 116 ? 49.488 -10.557 -62.465 1.00 71.62 116 ALA A C 1
ATOM 871 O O . ALA A 1 116 ? 50.192 -9.947 -63.275 1.00 71.62 116 ALA A O 1
ATOM 872 N N . GLN A 1 117 ? 49.921 -11.632 -61.805 1.00 78.56 117 GLN A N 1
ATOM 873 C CA . GLN A 1 117 ? 51.252 -12.206 -61.953 1.00 78.56 117 GLN A CA 1
ATOM 874 C C . GLN A 1 117 ? 51.470 -12.788 -63.355 1.00 78.56 117 GLN A C 1
ATOM 876 O O . GLN A 1 117 ? 52.522 -12.559 -63.950 1.00 78.56 117 GLN A O 1
ATOM 881 N N . ASP A 1 118 ? 50.480 -13.465 -63.931 1.00 81.00 118 ASP A N 1
ATOM 882 C CA . ASP A 1 118 ? 50.558 -14.009 -65.287 1.00 81.00 118 ASP A CA 1
ATOM 883 C C . ASP A 1 118 ? 50.558 -12.921 -66.361 1.00 81.00 118 ASP A C 1
ATOM 885 O O . ASP A 1 118 ? 51.286 -13.021 -67.354 1.00 81.00 118 ASP A O 1
ATOM 889 N N . ARG A 1 119 ? 49.814 -11.831 -66.149 1.00 80.62 119 ARG A N 1
ATOM 890 C CA . ARG A 1 119 ? 49.887 -10.638 -67.001 1.00 80.62 119 ARG A CA 1
ATOM 891 C C . ARG A 1 119 ? 51.268 -9.990 -66.921 1.00 80.62 119 ARG A C 1
ATOM 893 O O . ARG A 1 119 ? 51.796 -9.580 -67.953 1.00 80.62 119 ARG A O 1
ATOM 900 N N . LEU A 1 120 ? 51.865 -9.939 -65.730 1.00 86.75 120 LEU A N 1
ATOM 901 C CA . LEU A 1 120 ? 53.231 -9.454 -65.516 1.00 86.75 120 LEU A CA 1
ATOM 902 C C . LEU A 1 120 ? 54.257 -10.344 -66.223 1.00 86.75 120 LEU A C 1
ATOM 904 O O . LEU A 1 120 ? 55.095 -9.825 -66.953 1.00 86.75 120 LEU A O 1
ATOM 908 N N . LYS A 1 121 ? 54.152 -11.671 -66.094 1.00 88.62 121 LYS A N 1
ATOM 909 C CA . LYS A 1 121 ? 55.020 -12.631 -66.797 1.00 88.62 121 LYS A CA 1
ATOM 910 C C . LYS A 1 121 ? 54.926 -12.477 -68.315 1.00 88.62 121 LYS A C 1
ATOM 912 O O . LYS A 1 121 ? 55.958 -12.423 -68.976 1.00 88.62 121 LYS A O 1
ATOM 917 N N . ARG A 1 122 ? 53.713 -12.347 -68.868 1.00 89.06 122 ARG A N 1
ATOM 918 C CA . ARG A 1 122 ? 53.513 -12.084 -70.305 1.00 89.06 122 ARG A CA 1
ATOM 919 C C . ARG A 1 122 ? 54.151 -10.768 -70.734 1.00 89.06 122 ARG A C 1
ATOM 921 O O . ARG A 1 122 ? 54.883 -10.747 -71.714 1.00 89.06 122 ARG A O 1
ATOM 928 N N . ARG A 1 123 ? 53.939 -9.697 -69.966 1.00 88.69 123 ARG A N 1
ATOM 929 C CA . ARG A 1 123 ? 54.534 -8.382 -70.237 1.00 88.69 123 ARG A CA 1
ATOM 930 C C . ARG A 1 123 ? 56.062 -8.428 -70.190 1.00 88.69 123 ARG A C 1
ATOM 932 O O . ARG A 1 123 ? 56.704 -7.802 -71.022 1.00 88.69 123 ARG A O 1
ATOM 939 N N . ILE A 1 124 ? 56.638 -9.163 -69.238 1.00 92.81 124 ILE A N 1
ATOM 940 C CA . ILE A 1 124 ? 58.088 -9.369 -69.143 1.00 92.81 124 ILE A CA 1
ATOM 941 C C . ILE A 1 124 ? 58.585 -10.101 -70.390 1.00 92.81 124 ILE A C 1
ATOM 943 O O . ILE A 1 124 ? 59.507 -9.611 -71.027 1.00 92.81 124 ILE A O 1
ATOM 947 N N . ALA A 1 125 ? 57.943 -11.202 -70.789 1.00 92.25 125 ALA A N 1
ATOM 948 C CA . ALA A 1 125 ? 58.322 -11.943 -71.991 1.00 92.25 125 ALA A CA 1
ATOM 949 C C . ALA A 1 125 ? 58.228 -11.085 -73.268 1.00 92.25 125 ALA A C 1
ATOM 951 O O . ALA A 1 125 ? 59.135 -11.106 -74.098 1.00 92.25 125 ALA A O 1
ATOM 952 N N . GLU A 1 126 ? 57.168 -10.284 -73.406 1.00 93.25 126 GLU A N 1
ATOM 953 C CA . GLU A 1 126 ? 57.015 -9.319 -74.502 1.00 93.25 126 GLU A CA 1
ATOM 954 C C . GLU A 1 126 ? 58.124 -8.263 -74.493 1.00 93.25 126 GLU A C 1
ATOM 956 O O . GLU A 1 126 ? 58.689 -7.966 -75.542 1.00 93.25 126 GLU A O 1
ATOM 961 N N . LEU A 1 127 ? 58.467 -7.707 -73.326 1.00 92.31 127 LEU A N 1
ATOM 962 C CA . LEU A 1 127 ? 59.544 -6.724 -73.193 1.00 92.31 127 LEU A CA 1
ATOM 963 C C . LEU A 1 127 ? 60.918 -7.328 -73.486 1.00 92.31 127 LEU A C 1
ATOM 965 O O . LEU A 1 127 ? 61.755 -6.649 -74.078 1.00 92.31 127 LEU A O 1
ATOM 969 N N . THR A 1 128 ? 61.158 -8.583 -73.109 1.00 93.38 128 THR A N 1
ATOM 970 C CA . THR A 1 128 ? 62.392 -9.299 -73.450 1.00 93.38 128 THR A CA 1
ATOM 971 C C . THR A 1 128 ? 62.492 -9.490 -74.957 1.00 93.38 128 THR A C 1
ATOM 973 O O . THR A 1 128 ? 63.502 -9.112 -75.541 1.00 93.38 128 THR A O 1
ATOM 976 N N . ASN A 1 129 ? 61.417 -9.948 -75.602 1.00 93.81 129 ASN A N 1
ATOM 977 C CA . ASN A 1 129 ? 61.374 -10.109 -77.054 1.00 93.81 129 ASN A CA 1
ATOM 978 C C . ASN A 1 129 ? 61.542 -8.761 -77.782 1.00 93.81 129 ASN A C 1
ATOM 980 O O . ASN A 1 129 ? 62.344 -8.636 -78.701 1.00 93.81 129 ASN A O 1
ATOM 984 N N . LEU A 1 130 ? 60.875 -7.699 -77.314 1.00 92.69 130 LEU A N 1
ATOM 985 C CA . LEU A 1 130 ? 61.101 -6.340 -77.818 1.00 92.69 130 LEU A CA 1
ATOM 986 C C . LEU A 1 130 ? 62.547 -5.878 -77.601 1.00 92.69 130 LEU A C 1
ATOM 988 O O . LEU A 1 130 ? 63.091 -5.188 -78.454 1.00 92.69 130 LEU A O 1
ATOM 992 N N . SER A 1 131 ? 63.188 -6.242 -76.490 1.00 89.44 131 SER A N 1
ATOM 993 C CA . SER A 1 131 ? 64.586 -5.876 -76.223 1.00 89.44 131 SER A CA 1
ATOM 994 C C . SER A 1 131 ? 65.555 -6.615 -77.142 1.00 89.44 131 SER A C 1
ATOM 996 O O . SER A 1 131 ? 66.524 -6.015 -77.608 1.00 89.44 131 SER A O 1
ATOM 998 N N . GLU A 1 132 ? 65.276 -7.878 -77.458 1.00 90.31 132 GLU A N 1
ATOM 999 C CA . GLU A 1 132 ? 66.005 -8.649 -78.469 1.00 90.31 132 GLU A CA 1
ATOM 1000 C C . GLU A 1 132 ? 65.797 -8.045 -79.859 1.00 90.31 132 GLU A C 1
ATOM 1002 O O . GLU A 1 132 ? 66.762 -7.793 -80.578 1.00 90.31 132 GLU A O 1
ATOM 1007 N N . GLN A 1 133 ? 64.556 -7.697 -80.204 1.00 90.94 133 GLN A N 1
ATOM 1008 C CA . GLN A 1 133 ? 64.225 -7.045 -81.466 1.00 90.94 133 GLN A CA 1
ATOM 1009 C C . GLN A 1 133 ? 64.891 -5.670 -81.595 1.00 90.94 133 GLN A C 1
ATOM 1011 O O . GLN A 1 133 ? 65.406 -5.351 -82.661 1.00 90.94 133 GLN A O 1
ATOM 1016 N N . ILE A 1 134 ? 64.925 -4.861 -80.531 1.00 86.50 134 ILE A N 1
ATOM 1017 C CA . ILE A 1 134 ? 65.632 -3.571 -80.504 1.00 86.50 134 ILE A CA 1
ATOM 1018 C C . ILE A 1 134 ? 67.141 -3.786 -80.600 1.00 86.50 134 ILE A C 1
ATOM 1020 O O . ILE A 1 134 ? 67.812 -3.010 -81.270 1.00 86.50 134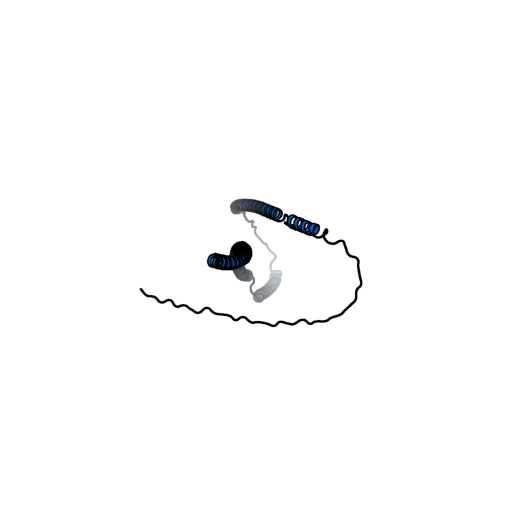 ILE A O 1
ATOM 1024 N N . SER A 1 135 ? 67.690 -4.815 -79.956 1.00 85.00 135 SER A N 1
ATOM 1025 C CA . SER A 1 135 ? 69.119 -5.140 -80.052 1.00 85.00 135 SER A CA 1
ATOM 1026 C C . SER A 1 135 ? 69.493 -5.525 -81.481 1.00 85.00 135 SER A C 1
ATOM 1028 O O . SER A 1 135 ? 70.408 -4.929 -82.042 1.00 85.00 135 SER A O 1
ATOM 1030 N N . HIS A 1 136 ? 68.705 -6.390 -82.121 1.00 84.62 136 HIS A N 1
ATOM 1031 C CA . HIS A 1 136 ? 68.855 -6.698 -83.540 1.00 84.62 136 HIS A CA 1
ATOM 1032 C C . HIS A 1 136 ? 68.642 -5.473 -84.428 1.00 84.62 136 HIS A C 1
ATOM 1034 O O . HIS A 1 136 ? 69.446 -5.234 -85.322 1.00 84.62 136 HIS A O 1
ATOM 1040 N N . GLN A 1 137 ? 67.628 -4.642 -84.162 1.00 82.25 137 GLN A N 1
ATOM 1041 C CA . GLN A 1 137 ? 67.439 -3.382 -84.882 1.00 82.25 137 GLN A CA 1
ATOM 1042 C C . GLN A 1 137 ? 68.629 -2.447 -84.700 1.00 82.25 137 GLN A C 1
ATOM 1044 O O . GLN A 1 137 ? 68.972 -1.743 -85.638 1.00 82.25 137 GLN A O 1
ATOM 1049 N N . ARG A 1 138 ? 69.273 -2.403 -83.532 1.00 78.50 138 ARG A N 1
ATOM 1050 C CA . ARG A 1 138 ? 70.479 -1.600 -83.295 1.00 78.50 138 ARG A CA 1
ATOM 1051 C C . ARG A 1 138 ? 71.698 -2.190 -83.985 1.00 78.50 138 ARG A C 1
ATOM 1053 O O . ARG A 1 138 ? 72.490 -1.414 -84.491 1.00 78.50 138 ARG A O 1
ATOM 1060 N N . GLU A 1 139 ? 71.835 -3.506 -84.076 1.00 72.75 139 GLU A N 1
ATOM 1061 C CA . GLU A 1 139 ? 72.871 -4.144 -84.897 1.00 72.75 139 GLU A CA 1
ATOM 1062 C C . GLU A 1 139 ? 72.658 -3.839 -86.387 1.00 72.75 139 GLU A C 1
ATOM 1064 O O . GLU A 1 139 ? 73.597 -3.444 -87.076 1.00 72.75 139 GLU A O 1
ATOM 1069 N N . THR A 1 140 ? 71.417 -3.904 -86.879 1.00 65.94 140 THR A N 1
ATOM 1070 C CA . THR A 1 140 ? 71.094 -3.591 -88.280 1.00 65.94 140 THR A CA 1
ATOM 1071 C C . THR A 1 140 ? 71.102 -2.088 -88.580 1.00 65.94 140 THR A C 1
ATOM 1073 O O . THR A 1 140 ? 71.463 -1.691 -89.683 1.00 65.94 140 THR A O 1
ATOM 1076 N N . SER A 1 141 ? 70.743 -1.233 -87.617 1.00 61.91 141 SER A N 1
ATOM 1077 C CA . SER A 1 141 ? 70.726 0.239 -87.753 1.00 61.91 141 SER A CA 1
ATOM 1078 C C . SER A 1 141 ? 72.064 0.882 -87.366 1.00 61.91 141 SER A C 1
ATOM 1080 O O . SER A 1 141 ? 72.356 1.988 -87.800 1.00 61.91 141 SER A O 1
ATOM 1082 N N . SER A 1 142 ? 72.949 0.182 -86.649 1.00 54.50 142 SER A N 1
ATOM 1083 C CA . SER A 1 142 ? 74.377 0.529 -86.567 1.00 54.50 142 SER A CA 1
ATOM 1084 C C . SER A 1 142 ? 75.043 0.439 -87.943 1.00 54.50 142 SER A C 1
ATOM 1086 O O . SER A 1 142 ? 76.060 1.092 -88.162 1.00 54.50 142 SER A O 1
ATOM 1088 N N . LEU A 1 143 ? 74.475 -0.341 -88.871 1.00 47.41 143 LEU A N 1
ATOM 1089 C CA . LEU A 1 143 ? 74.842 -0.324 -90.287 1.00 47.41 143 LEU A CA 1
ATOM 1090 C C . LEU A 1 143 ? 74.075 0.734 -91.105 1.00 47.41 143 LEU A C 1
ATOM 1092 O O . LEU A 1 143 ? 74.490 1.038 -92.221 1.00 47.41 143 LEU A O 1
ATOM 1096 N N . VAL A 1 144 ? 72.986 1.316 -90.584 1.00 45.94 144 VAL A N 1
ATOM 1097 C CA . VAL A 1 144 ? 72.086 2.210 -91.331 1.00 45.94 144 VAL A CA 1
ATOM 1098 C C . VAL A 1 144 ? 71.481 3.286 -90.411 1.00 45.94 144 VAL A C 1
ATOM 1100 O O . VAL A 1 144 ? 70.416 3.094 -89.834 1.00 45.94 144 VAL A O 1
ATOM 1103 N N . GLY A 1 145 ? 72.113 4.463 -90.335 1.00 35.88 145 GLY A N 1
ATOM 1104 C CA . GLY A 1 145 ? 71.367 5.716 -90.145 1.00 35.88 145 GLY A CA 1
ATOM 1105 C C . GLY A 1 145 ? 71.627 6.518 -88.868 1.00 35.88 145 GLY A C 1
ATOM 1106 O O . GLY A 1 145 ? 70.907 6.419 -87.879 1.00 35.88 145 GLY A O 1
ATOM 1107 N N . ALA A 1 146 ? 72.572 7.454 -88.962 1.00 38.28 146 ALA A N 1
ATOM 1108 C CA . ALA A 1 146 ? 72.488 8.726 -88.259 1.00 38.28 146 ALA A CA 1
ATOM 1109 C C . ALA A 1 146 ? 71.345 9.571 -88.858 1.00 38.28 146 ALA A C 1
ATOM 1111 O O . ALA A 1 146 ? 71.329 9.787 -90.068 1.00 38.28 146 ALA A O 1
ATOM 1112 N N . GLY A 1 147 ? 70.439 10.102 -88.029 1.00 31.73 147 GLY A N 1
ATOM 1113 C CA . GLY A 1 147 ? 69.606 11.246 -88.421 1.00 31.73 147 GLY A CA 1
ATOM 1114 C C . GLY A 1 147 ? 68.188 11.304 -87.844 1.00 31.73 147 GLY A C 1
ATOM 1115 O O . GLY A 1 147 ? 67.303 10.658 -88.382 1.00 31.73 147 GLY A O 1
ATOM 1116 N N . LEU A 1 148 ? 68.008 12.218 -86.869 1.00 34.12 148 LEU A N 1
ATOM 1117 C CA . LEU A 1 148 ? 66.813 13.056 -86.600 1.00 34.12 148 LEU A CA 1
ATOM 1118 C C . LEU A 1 148 ? 65.534 12.320 -86.125 1.00 34.12 148 LEU A C 1
ATOM 1120 O O . LEU A 1 148 ? 65.154 11.295 -86.656 1.00 34.12 148 LEU A O 1
ATOM 1124 N N . GLY A 1 149 ? 64.743 12.766 -85.150 1.00 33.06 149 GLY A N 1
ATOM 1125 C CA . GLY A 1 149 ? 64.592 14.050 -84.465 1.00 33.06 149 GLY A CA 1
ATOM 1126 C C . GLY A 1 149 ? 63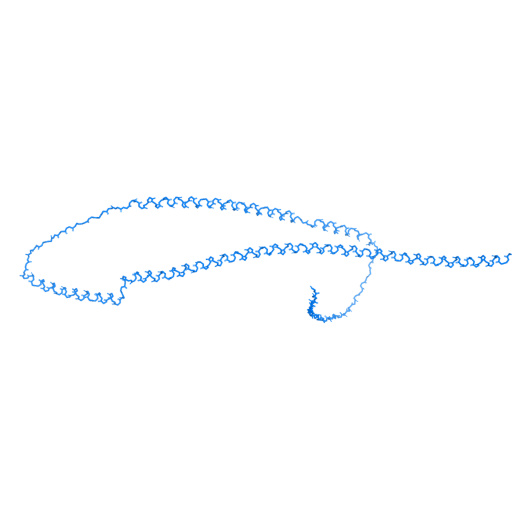.120 14.154 -84.020 1.00 33.06 149 GLY A C 1
ATOM 1127 O O . GLY A 1 149 ? 62.214 14.009 -84.832 1.00 33.06 149 GLY A O 1
ATOM 1128 N N . THR A 1 150 ? 62.893 14.324 -82.719 1.00 34.28 150 THR A N 1
ATOM 1129 C CA . THR A 1 150 ? 61.619 14.245 -81.974 1.00 34.28 150 THR A CA 1
ATOM 1130 C C . THR A 1 150 ? 60.818 15.552 -81.952 1.00 34.28 150 THR A C 1
ATOM 1132 O O . THR A 1 150 ? 61.413 16.628 -81.949 1.00 34.28 150 THR A O 1
ATOM 1135 N N . GLY A 1 151 ? 59.493 15.473 -81.772 1.00 33.28 151 GLY A N 1
ATOM 1136 C CA . GLY A 1 151 ? 58.653 16.624 -81.417 1.00 33.28 151 GLY A CA 1
ATOM 1137 C C . GLY A 1 151 ? 57.476 16.290 -80.484 1.00 33.28 151 GLY A C 1
ATOM 1138 O O . GLY A 1 151 ? 56.901 15.209 -80.592 1.00 33.28 151 GLY A O 1
ATOM 1139 N N . THR A 1 152 ? 57.099 17.290 -79.658 1.00 31.88 152 THR A N 1
ATOM 1140 C CA . THR A 1 152 ? 55.712 17.815 -79.480 1.00 31.88 152 THR A CA 1
ATOM 1141 C C . THR A 1 152 ? 55.038 17.742 -78.075 1.00 31.88 152 THR A C 1
ATOM 1143 O O . THR A 1 152 ? 54.806 16.662 -77.552 1.00 31.88 152 THR A O 1
ATOM 1146 N N . LEU A 1 153 ? 54.666 18.950 -77.572 1.00 32.50 153 LEU A N 1
ATOM 1147 C CA . LEU A 1 153 ? 53.510 19.456 -76.748 1.00 32.50 153 LEU A CA 1
ATOM 1148 C C . LEU A 1 153 ? 53.125 18.792 -75.395 1.00 32.50 153 LEU A C 1
ATOM 1150 O O . LEU A 1 153 ? 53.007 17.582 -75.310 1.00 32.50 153 LEU A O 1
ATOM 1154 N N . LEU A 1 154 ? 52.975 19.494 -74.250 1.00 47.12 154 LEU A N 1
ATOM 1155 C CA . LEU A 1 154 ? 52.108 20.625 -73.800 1.00 47.12 154 LEU A CA 1
ATOM 1156 C C . LEU A 1 154 ? 50.641 20.241 -73.476 1.00 47.12 154 LEU A C 1
ATOM 1158 O O . LEU A 1 154 ? 49.877 20.092 -74.416 1.00 47.12 154 LEU A O 1
ATOM 1162 N N . VAL A 1 155 ? 50.218 20.247 -72.189 1.00 37.38 155 VAL A N 1
ATOM 1163 C CA . VAL A 1 155 ? 48.818 20.494 -71.723 1.00 37.38 155 VAL A CA 1
ATOM 1164 C C . VAL A 1 155 ? 48.788 21.043 -70.272 1.00 37.38 155 VAL A C 1
ATOM 1166 O O . VAL A 1 155 ? 49.544 20.600 -69.413 1.00 37.38 155 VAL A O 1
ATOM 1169 N N . LYS A 1 156 ? 47.878 21.997 -70.009 1.00 50.03 156 LYS A N 1
ATOM 1170 C CA . LYS A 1 156 ? 47.513 22.658 -68.730 1.00 50.03 156 LYS A CA 1
ATOM 1171 C C . LYS A 1 156 ? 46.046 22.298 -68.390 1.00 50.03 156 LYS A C 1
ATOM 1173 O O . LYS A 1 156 ? 45.271 22.244 -69.345 1.00 50.03 156 LYS A O 1
ATOM 1178 N N . PRO A 1 157 ? 45.601 22.140 -67.122 1.00 43.88 157 PRO A N 1
ATOM 1179 C CA . PRO A 1 157 ? 44.175 21.997 -66.818 1.00 43.88 157 PRO A CA 1
ATOM 1180 C C . PRO A 1 157 ? 43.529 23.239 -66.178 1.00 43.88 157 PRO A C 1
ATOM 1182 O O . PRO A 1 157 ? 44.166 24.043 -65.498 1.00 43.88 157 PRO A O 1
ATOM 1185 N N . SER A 1 158 ? 42.232 23.343 -66.469 1.00 35.72 158 SER A N 1
ATOM 1186 C CA . SER A 1 158 ? 41.267 24.409 -66.199 1.00 35.72 158 SER A CA 1
ATOM 1187 C C . SER A 1 158 ? 40.542 24.208 -64.861 1.00 35.72 158 SER A C 1
ATOM 1189 O O . SER A 1 158 ? 40.338 23.071 -64.436 1.00 35.72 158 SER A O 1
ATOM 1191 N N . GLY A 1 159 ? 40.140 25.306 -64.214 1.00 47.06 159 GLY A N 1
ATOM 1192 C CA . GLY A 1 159 ? 39.375 25.323 -62.965 1.00 47.06 159 GLY A CA 1
ATOM 1193 C C . GLY A 1 159 ? 37.879 25.574 -63.173 1.00 47.06 159 GLY A C 1
ATOM 1194 O O . GLY A 1 159 ? 37.492 26.323 -64.065 1.00 47.06 159 GLY A O 1
ATOM 1195 N N . SER A 1 160 ? 37.047 24.969 -62.321 1.00 48.72 160 SER A N 1
ATOM 1196 C CA . SER A 1 160 ? 35.649 25.353 -62.063 1.00 48.72 160 SER A CA 1
ATOM 1197 C C . SER A 1 160 ? 35.125 24.540 -60.871 1.00 48.72 160 SER A C 1
ATOM 1199 O O . SER A 1 160 ? 35.033 23.325 -61.001 1.00 48.72 160 SER A O 1
ATOM 1201 N N . ASN A 1 161 ? 34.868 25.165 -59.708 1.00 50.91 161 ASN A N 1
ATOM 1202 C CA . ASN A 1 161 ? 34.031 24.620 -58.613 1.00 50.91 161 ASN A CA 1
ATOM 1203 C C . ASN A 1 161 ? 33.913 25.610 -57.431 1.00 50.91 161 ASN A C 1
ATOM 1205 O O . ASN A 1 161 ? 34.510 25.415 -56.376 1.00 50.91 161 ASN A O 1
ATOM 1209 N N . THR A 1 162 ? 33.148 26.694 -57.586 1.00 53.19 162 THR A N 1
ATOM 1210 C CA . THR A 1 162 ? 32.865 27.651 -56.489 1.00 53.19 162 THR A CA 1
ATOM 1211 C C . THR A 1 162 ? 31.400 27.670 -56.042 1.00 53.19 162 THR A C 1
ATOM 1213 O O . THR A 1 162 ? 31.095 28.232 -54.995 1.00 53.19 162 THR A O 1
ATOM 1216 N N . VAL A 1 163 ? 30.488 27.028 -56.779 1.00 54.28 163 VAL A N 1
ATOM 1217 C CA . VAL A 1 163 ? 29.038 27.109 -56.515 1.00 54.28 163 VAL A CA 1
ATOM 1218 C C . VAL A 1 163 ? 28.574 26.104 -55.448 1.00 54.28 163 VAL A C 1
ATOM 1220 O O . VAL A 1 163 ? 27.716 26.434 -54.637 1.00 54.28 163 VAL A O 1
ATOM 1223 N N . SER A 1 164 ? 29.199 24.926 -55.349 1.00 58.69 164 SER A N 1
ATOM 1224 C CA . SER A 1 164 ? 28.831 23.898 -54.355 1.00 58.69 164 SER A CA 1
ATOM 1225 C C . SER A 1 164 ? 29.166 24.275 -52.905 1.00 58.69 164 SER A C 1
ATOM 1227 O O . SER A 1 164 ? 28.555 23.760 -51.973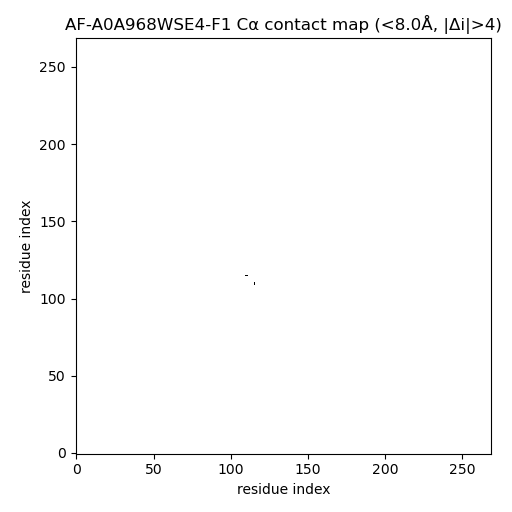 1.00 58.69 164 SER A O 1
ATOM 1229 N N . VAL A 1 165 ? 30.116 25.190 -52.701 1.00 59.34 165 VAL A N 1
ATOM 1230 C CA . VAL A 1 165 ? 30.626 25.563 -51.370 1.00 59.34 165 VAL A CA 1
ATOM 1231 C C . VAL A 1 165 ? 29.648 26.475 -50.613 1.00 59.34 165 VAL A C 1
ATOM 1233 O O . VAL A 1 165 ? 29.606 26.468 -49.381 1.00 59.34 165 VAL A O 1
ATOM 1236 N N . ILE A 1 166 ? 28.821 27.239 -51.331 1.00 59.47 166 ILE A N 1
ATOM 1237 C CA . ILE A 1 166 ? 27.901 28.214 -50.728 1.00 59.47 166 ILE A CA 1
ATOM 1238 C C . ILE A 1 166 ? 26.671 27.513 -50.130 1.00 59.47 166 ILE A C 1
ATOM 1240 O O . ILE A 1 166 ? 26.286 27.815 -49.001 1.00 59.47 166 ILE A O 1
ATOM 1244 N N . GLU A 1 167 ? 26.116 26.511 -50.815 1.00 64.81 167 GLU A N 1
ATOM 1245 C CA . GLU A 1 167 ? 24.970 25.733 -50.312 1.00 64.81 167 GLU A CA 1
ATOM 1246 C C . GLU A 1 167 ? 25.322 24.892 -49.078 1.00 64.81 167 GLU A C 1
ATOM 1248 O O . GLU A 1 167 ? 24.510 24.734 -48.164 1.00 64.81 167 GLU A O 1
ATOM 1253 N N . THR A 1 168 ? 26.555 24.381 -49.001 1.00 76.25 168 THR A N 1
ATOM 1254 C CA . THR A 1 168 ? 27.014 23.640 -47.818 1.00 76.25 168 THR A CA 1
ATOM 1255 C C . THR A 1 168 ? 27.160 24.527 -46.587 1.00 76.25 168 THR A C 1
ATOM 1257 O O . THR A 1 168 ? 26.979 24.048 -45.471 1.00 76.25 168 THR A O 1
ATOM 1260 N N . LYS A 1 169 ? 27.446 25.821 -46.772 1.00 78.88 169 LYS A N 1
ATOM 1261 C CA . LYS A 1 169 ? 27.623 26.763 -45.665 1.00 78.88 169 LYS A CA 1
ATOM 1262 C C . LYS A 1 169 ? 26.294 27.080 -44.970 1.00 78.88 169 LYS A C 1
ATOM 1264 O O . LYS A 1 169 ? 26.226 27.013 -43.750 1.00 78.88 169 LYS A O 1
ATOM 1269 N N . GLN A 1 170 ? 25.231 27.325 -45.736 1.00 79.25 170 GLN A N 1
ATOM 1270 C CA . GLN A 1 170 ? 23.904 27.634 -45.184 1.00 79.25 170 GLN A CA 1
ATOM 1271 C C . GLN A 1 170 ? 23.320 26.465 -44.376 1.00 79.25 170 GLN A C 1
ATOM 1273 O O . GLN A 1 170 ? 22.805 26.663 -43.280 1.00 79.25 170 GLN A O 1
ATOM 1278 N N . LYS A 1 171 ? 23.490 25.227 -44.861 1.00 84.12 171 LYS A N 1
ATOM 1279 C CA . LYS A 1 171 ? 23.063 24.021 -44.129 1.00 84.12 171 LYS A CA 1
ATOM 1280 C C . LYS A 1 171 ? 23.827 23.794 -42.823 1.00 84.12 171 LYS A C 1
ATOM 1282 O O . LYS A 1 171 ? 23.320 23.124 -41.930 1.00 84.12 171 LYS A O 1
ATOM 1287 N N . LEU A 1 172 ? 25.063 24.282 -42.724 1.00 79.75 172 LEU A N 1
ATOM 1288 C CA . LEU A 1 172 ? 25.842 24.193 -41.489 1.00 79.75 172 LEU A CA 1
ATOM 1289 C C . LEU A 1 172 ? 25.398 25.249 -40.477 1.00 79.75 172 LEU A C 1
ATOM 1291 O O . LEU A 1 172 ? 25.288 24.929 -39.300 1.00 79.75 172 LEU A O 1
ATOM 1295 N N . GLU A 1 173 ? 25.097 26.466 -40.930 1.00 84.44 173 GLU A N 1
ATOM 1296 C CA . GLU A 1 173 ? 24.588 27.542 -40.070 1.00 84.44 173 GLU A CA 1
ATOM 1297 C C . GLU A 1 173 ? 23.232 27.174 -39.439 1.00 84.44 173 GLU A C 1
ATOM 1299 O O . GLU A 1 173 ? 23.046 27.365 -38.240 1.00 84.44 173 GLU A O 1
ATOM 1304 N N . GLU A 1 174 ? 22.327 26.548 -40.199 1.00 89.31 174 GLU A N 1
ATOM 1305 C CA . GLU A 1 174 ? 21.032 26.065 -39.690 1.00 89.31 174 GLU A CA 1
ATOM 1306 C C . GLU A 1 174 ? 21.190 24.972 -38.618 1.00 89.31 174 GLU A C 1
ATOM 1308 O O . GLU A 1 174 ? 20.574 25.042 -37.555 1.00 89.31 174 GLU A O 1
ATOM 1313 N N . LYS A 1 175 ? 22.090 24.006 -38.841 1.00 89.75 175 LYS A N 1
ATOM 1314 C CA . LYS A 1 175 ? 22.377 22.942 -37.862 1.00 89.75 175 LYS A CA 1
ATOM 1315 C C . LYS A 1 175 ? 23.025 23.457 -36.580 1.00 89.75 175 LYS A C 1
ATOM 1317 O O . LYS A 1 175 ? 22.829 22.867 -35.522 1.00 89.75 175 LYS A O 1
ATOM 1322 N N . ILE A 1 176 ? 23.821 24.522 -36.668 1.00 89.38 176 ILE A N 1
ATOM 1323 C CA . ILE A 1 176 ? 24.416 25.158 -35.488 1.00 89.38 176 ILE A CA 1
ATOM 1324 C C . ILE A 1 176 ? 23.320 25.833 -34.657 1.00 89.38 176 ILE A C 1
ATOM 1326 O O . ILE A 1 176 ? 23.289 25.639 -33.445 1.00 89.38 176 ILE A O 1
ATOM 1330 N N . ALA A 1 177 ? 22.382 26.538 -35.295 1.00 87.81 177 ALA A N 1
ATOM 1331 C CA . ALA A 1 177 ? 21.269 27.180 -34.597 1.00 87.81 177 ALA A CA 1
ATOM 1332 C C . ALA A 1 177 ? 20.339 26.166 -33.898 1.00 87.81 177 ALA A C 1
ATOM 1334 O O . ALA A 1 177 ? 19.929 26.386 -32.759 1.00 87.81 177 ALA A O 1
ATOM 1335 N N . GLU A 1 178 ? 20.046 25.033 -34.545 1.00 90.44 178 GLU A N 1
ATOM 1336 C CA . GLU A 1 178 ? 19.243 23.952 -33.953 1.00 90.44 178 GLU A CA 1
ATOM 1337 C C . GLU A 1 178 ? 19.942 23.337 -32.728 1.00 90.44 178 GLU A C 1
ATOM 1339 O O . GLU A 1 178 ? 19.338 23.201 -31.662 1.00 90.44 178 GLU A O 1
ATOM 1344 N N . ALA A 1 179 ? 21.248 23.072 -32.832 1.00 88.12 179 ALA A N 1
ATOM 1345 C CA . ALA A 1 179 ? 22.039 22.553 -31.719 1.00 88.12 179 ALA A CA 1
ATOM 1346 C C . ALA A 1 179 ? 22.128 23.540 -30.538 1.00 88.12 179 ALA A C 1
ATOM 1348 O O . ALA A 1 179 ? 22.104 23.124 -29.378 1.00 88.12 179 ALA A O 1
ATOM 1349 N N . GLU A 1 180 ? 22.217 24.847 -30.800 1.00 91.31 180 GLU A N 1
ATOM 1350 C CA . GLU A 1 180 ? 22.197 25.878 -29.755 1.00 91.31 180 GLU A CA 1
ATOM 1351 C C . GLU A 1 180 ? 20.845 25.933 -29.030 1.00 91.31 180 GLU A C 1
ATOM 1353 O O . GLU A 1 180 ? 20.806 26.046 -27.800 1.00 91.31 180 GLU A O 1
ATOM 1358 N N . GLN A 1 181 ? 19.739 25.784 -29.764 1.00 92.25 181 GLN A N 1
ATOM 1359 C CA . GLN A 1 181 ? 18.397 25.741 -29.187 1.00 92.25 181 GLN A CA 1
ATOM 1360 C C . GLN A 1 181 ? 18.194 24.496 -28.312 1.00 92.25 181 GLN A C 1
ATOM 1362 O O . GLN A 1 181 ? 17.712 24.612 -27.183 1.00 92.25 181 GLN A O 1
ATOM 1367 N N . GLU A 1 182 ? 18.602 23.318 -28.788 1.00 89.12 182 GLU A N 1
ATOM 1368 C CA . GLU A 1 182 ? 18.552 22.080 -28.003 1.00 89.12 182 GLU A CA 1
ATOM 1369 C C . GLU A 1 182 ? 19.394 22.185 -26.727 1.00 89.12 182 GLU A C 1
ATOM 1371 O O . GLU A 1 182 ? 18.949 21.792 -25.646 1.00 89.12 182 GLU A O 1
ATOM 1376 N N . ASN A 1 183 ? 20.585 22.781 -26.818 1.00 90.88 183 ASN A N 1
ATOM 1377 C CA . ASN A 1 183 ? 21.455 22.975 -25.663 1.00 90.88 183 ASN A CA 1
ATOM 1378 C C . ASN A 1 183 ? 20.826 23.924 -24.626 1.00 90.88 183 ASN A C 1
ATOM 1380 O O . ASN A 1 183 ? 20.918 23.671 -23.425 1.00 90.88 183 ASN A O 1
ATOM 1384 N N . SER A 1 184 ? 20.119 24.971 -25.067 1.00 93.38 184 SER A N 1
ATOM 1385 C CA . SER A 1 184 ? 19.362 25.851 -24.164 1.00 93.38 184 SER A CA 1
ATOM 1386 C C . SER A 1 184 ? 18.256 25.097 -23.422 1.00 93.38 184 SER A C 1
ATOM 1388 O O . SER A 1 184 ? 18.121 25.243 -22.209 1.00 93.38 184 SER A O 1
ATOM 1390 N N . VAL A 1 185 ? 17.489 24.257 -24.124 1.00 92.75 185 VAL A N 1
ATOM 1391 C CA . VAL A 1 185 ? 16.410 23.459 -23.515 1.00 92.75 185 VAL A CA 1
ATOM 1392 C C . VAL A 1 185 ? 16.968 22.475 -22.485 1.00 92.75 185 VAL A C 1
ATOM 1394 O O . VAL A 1 185 ? 16.416 22.335 -21.394 1.00 92.75 185 VAL A O 1
ATOM 1397 N N . LEU A 1 186 ? 18.091 21.822 -22.797 1.00 91.62 186 LEU A N 1
ATOM 1398 C CA . LEU A 1 186 ? 18.751 20.903 -21.870 1.00 91.62 186 LEU A CA 1
ATOM 1399 C C . LEU A 1 186 ? 19.283 21.619 -20.623 1.00 91.62 186 LEU A C 1
ATOM 1401 O O . LEU A 1 186 ? 19.163 21.085 -19.521 1.00 91.62 186 LEU A O 1
ATOM 1405 N N . GLN A 1 187 ? 19.833 22.829 -20.762 1.00 92.69 187 GLN A N 1
ATOM 1406 C CA . GLN A 1 187 ? 20.272 23.623 -19.610 1.00 92.69 187 GLN A CA 1
ATOM 1407 C C . GLN A 1 187 ? 19.114 23.993 -18.680 1.00 92.69 187 GLN A C 1
ATOM 1409 O O . GLN A 1 187 ? 19.275 23.945 -17.458 1.00 92.69 187 GLN A O 1
ATOM 1414 N N . ASP A 1 188 ? 17.954 24.342 -19.232 1.00 93.81 188 ASP A N 1
ATOM 1415 C CA . ASP A 1 188 ? 16.779 24.678 -18.430 1.00 93.81 188 ASP A CA 1
ATOM 1416 C C . ASP A 1 188 ? 16.199 23.447 -17.720 1.00 93.81 188 ASP A C 1
ATOM 1418 O O . ASP A 1 188 ? 15.835 23.529 -16.543 1.00 93.81 188 ASP A O 1
ATOM 1422 N N . GLU A 1 189 ? 16.203 22.281 -18.371 1.00 93.25 189 GLU A N 1
ATOM 1423 C CA . GLU A 1 189 ? 15.784 21.028 -17.732 1.00 93.25 189 GLU A CA 1
ATOM 1424 C C . GLU A 1 189 ? 16.743 20.611 -16.605 1.00 93.25 189 GLU A C 1
ATOM 1426 O O . GLU A 1 189 ? 16.293 20.188 -15.540 1.00 93.25 189 GLU A O 1
ATOM 1431 N N . ILE A 1 190 ? 18.059 20.792 -16.777 1.00 92.62 190 ILE A N 1
ATOM 1432 C CA . ILE A 1 190 ? 19.039 20.531 -15.710 1.00 92.62 190 ILE A CA 1
ATOM 1433 C C . ILE A 1 190 ? 18.774 21.431 -14.497 1.00 92.62 190 ILE A C 1
ATOM 1435 O O . ILE A 1 190 ? 18.710 20.927 -13.376 1.00 92.62 190 ILE A O 1
ATOM 1439 N N . LYS A 1 191 ? 18.548 22.736 -14.700 1.00 95.56 191 LYS A N 1
ATOM 1440 C CA . LYS A 1 191 ? 18.220 23.662 -13.598 1.00 95.56 191 LYS A CA 1
ATOM 1441 C C . LYS A 1 191 ? 16.950 23.240 -12.865 1.00 95.56 191 LYS A C 1
ATOM 1443 O O . LYS A 1 191 ? 16.928 23.199 -11.637 1.00 95.56 191 LYS A O 1
ATOM 1448 N N . ARG A 1 192 ? 15.906 22.872 -13.611 1.00 96.38 192 ARG A N 1
ATOM 1449 C CA . ARG A 1 192 ? 14.643 22.382 -13.047 1.00 96.38 192 ARG A CA 1
ATOM 1450 C C . ARG A 1 192 ? 14.852 21.115 -12.212 1.00 96.38 192 ARG A C 1
ATOM 1452 O O . ARG A 1 192 ? 14.249 20.969 -11.146 1.00 96.38 192 ARG A O 1
ATOM 1459 N N . LEU A 1 193 ? 15.691 20.191 -12.680 1.00 92.50 193 LEU A N 1
ATOM 1460 C CA . LEU A 1 193 ? 16.035 18.985 -11.930 1.00 92.50 193 LEU A CA 1
ATOM 1461 C C . LEU A 1 193 ? 16.801 19.332 -10.648 1.00 92.50 193 LEU A C 1
ATOM 1463 O O . LEU A 1 193 ? 16.430 18.827 -9.591 1.00 92.50 193 LEU A O 1
ATOM 1467 N N . ASP A 1 194 ? 17.792 20.219 -10.701 1.00 96.38 194 ASP A N 1
ATOM 1468 C CA . ASP A 1 194 ? 18.547 20.654 -9.517 1.00 96.38 194 ASP A CA 1
ATOM 1469 C C . ASP A 1 194 ? 17.647 21.301 -8.451 1.00 96.38 194 ASP A C 1
ATOM 1471 O O . ASP A 1 194 ? 17.783 21.014 -7.255 1.00 96.38 194 ASP A O 1
ATOM 1475 N N . GLU A 1 195 ? 16.677 22.118 -8.866 1.00 94.38 195 GLU A N 1
ATOM 1476 C CA . GLU A 1 195 ? 15.672 22.706 -7.974 1.00 94.38 195 GLU A CA 1
ATOM 1477 C C . GLU A 1 195 ? 14.792 21.629 -7.323 1.00 94.38 195 GLU A C 1
ATOM 1479 O O . GLU A 1 195 ? 14.637 21.603 -6.098 1.00 94.38 195 GLU A O 1
ATOM 1484 N N . ALA A 1 196 ? 14.278 20.682 -8.114 1.00 92.38 196 ALA A N 1
ATOM 1485 C CA . ALA A 1 196 ? 13.451 19.584 -7.614 1.00 92.38 196 ALA A CA 1
ATOM 1486 C C . ALA A 1 196 ? 14.221 18.664 -6.646 1.00 92.38 196 ALA A C 1
ATOM 1488 O O . ALA A 1 196 ? 13.684 18.209 -5.628 1.00 92.38 196 ALA A O 1
ATOM 1489 N N . TRP A 1 197 ? 15.497 18.399 -6.932 1.00 92.56 197 TRP A N 1
ATOM 1490 C CA . TRP A 1 197 ? 16.379 17.636 -6.051 1.00 92.56 197 TRP A CA 1
ATOM 1491 C C . TRP A 1 197 ? 16.664 18.382 -4.746 1.00 92.56 197 TRP A C 1
ATOM 1493 O O . TRP A 1 197 ? 16.591 17.783 -3.668 1.00 92.56 197 TRP A O 1
ATOM 1503 N N . SER A 1 198 ? 16.918 19.687 -4.821 1.00 93.31 198 SER A N 1
ATOM 1504 C CA . SER A 1 198 ? 17.128 20.543 -3.650 1.00 93.31 198 SER A CA 1
ATOM 1505 C C . SER A 1 198 ? 15.890 20.588 -2.750 1.00 93.31 198 SER A C 1
ATOM 1507 O O . SER A 1 198 ? 15.998 20.470 -1.526 1.00 93.31 198 SER A O 1
ATOM 1509 N N . GLU A 1 199 ? 14.695 20.669 -3.339 1.00 93.19 199 GLU A N 1
ATOM 1510 C CA . GLU A 1 199 ? 13.436 20.622 -2.599 1.00 93.19 199 GLU A CA 1
ATOM 1511 C C . GLU A 1 199 ? 13.244 19.272 -1.894 1.00 93.19 199 GLU A C 1
ATOM 1513 O O . GLU A 1 199 ? 12.912 19.221 -0.705 1.00 93.19 199 GLU A O 1
ATOM 1518 N N . LYS A 1 200 ? 13.531 18.165 -2.586 1.00 92.44 200 LYS A N 1
ATOM 1519 C CA . LYS A 1 200 ? 13.446 16.816 -2.013 1.00 92.44 200 LYS A CA 1
ATOM 1520 C C . LYS A 1 200 ? 14.428 16.621 -0.854 1.00 92.44 200 LYS A C 1
ATOM 1522 O O . LYS A 1 200 ? 14.065 16.029 0.164 1.00 92.44 200 LYS A O 1
ATOM 1527 N N . LEU A 1 201 ? 15.644 17.161 -0.956 1.00 90.94 201 LEU A N 1
ATOM 1528 C CA . LEU A 1 201 ? 16.617 17.170 0.142 1.00 90.94 201 LEU A CA 1
ATOM 1529 C C . LEU A 1 201 ? 16.117 17.988 1.340 1.00 90.94 201 LEU A C 1
ATOM 1531 O O . LEU A 1 201 ? 16.206 17.523 2.479 1.00 90.94 201 LEU A O 1
ATOM 1535 N N . ALA A 1 202 ? 15.522 19.159 1.102 1.00 91.38 202 ALA A N 1
ATOM 1536 C CA . ALA A 1 202 ? 14.935 19.977 2.162 1.00 91.38 202 ALA A CA 1
ATOM 1537 C C . ALA A 1 202 ? 13.751 19.273 2.852 1.00 91.38 202 ALA A C 1
ATOM 1539 O O . ALA A 1 202 ? 13.604 19.349 4.076 1.00 91.38 202 ALA A O 1
ATOM 1540 N N . GLN A 1 203 ? 12.918 18.551 2.098 1.00 88.25 203 GLN A N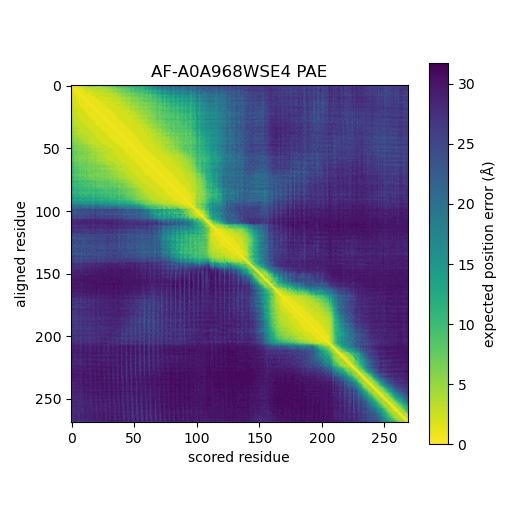 1
ATOM 1541 C CA . GLN A 1 203 ? 11.831 17.733 2.647 1.00 88.25 203 GLN A CA 1
ATOM 1542 C C . GLN A 1 203 ? 12.372 16.593 3.517 1.00 88.25 203 GLN A C 1
ATOM 1544 O O . GLN A 1 203 ? 11.887 16.383 4.632 1.00 88.25 203 GLN A O 1
ATOM 1549 N N . LEU A 1 204 ? 13.424 15.908 3.061 1.00 85.19 204 LEU A N 1
ATOM 1550 C CA . LEU A 1 204 ? 14.073 14.851 3.833 1.00 85.19 204 LEU A CA 1
ATOM 1551 C C . LEU A 1 204 ? 14.691 15.393 5.127 1.00 85.19 204 LEU A C 1
ATOM 1553 O O . LEU A 1 204 ? 14.458 14.812 6.185 1.00 85.19 204 LEU A O 1
ATOM 1557 N N . GLN A 1 205 ? 15.364 16.545 5.094 1.00 85.62 205 GLN A N 1
ATOM 1558 C CA . GLN A 1 205 ? 15.893 17.197 6.299 1.00 85.62 205 GLN A CA 1
ATOM 1559 C C . GLN A 1 205 ? 14.792 17.635 7.278 1.00 85.62 205 GLN A C 1
ATOM 1561 O O . GLN A 1 205 ? 14.950 17.479 8.491 1.00 85.62 205 GLN A O 1
ATOM 1566 N N . LYS A 1 206 ? 13.649 18.128 6.782 1.00 82.50 206 LYS A N 1
ATOM 1567 C CA . LYS A 1 206 ? 12.479 18.448 7.622 1.00 82.50 206 LYS A CA 1
ATOM 1568 C C . LYS A 1 206 ? 11.871 17.193 8.256 1.00 82.50 206 LYS A C 1
ATOM 1570 O O . LYS A 1 206 ? 11.494 17.231 9.425 1.00 82.50 206 LYS A O 1
ATOM 1575 N N . SER A 1 207 ? 11.822 16.082 7.519 1.00 75.62 207 SER A N 1
ATOM 1576 C CA . SER A 1 207 ? 11.315 14.790 8.008 1.00 75.62 207 SER A CA 1
ATOM 1577 C C . SER A 1 207 ? 12.303 14.030 8.910 1.00 75.62 207 SER A C 1
ATOM 1579 O O . SER A 1 207 ? 11.890 13.183 9.698 1.00 75.62 207 SER A O 1
ATOM 1581 N N . GLY A 1 208 ? 13.595 14.365 8.831 1.00 58.09 208 GLY A N 1
ATOM 1582 C CA . GLY A 1 208 ? 14.687 13.764 9.597 1.00 58.09 208 GLY A CA 1
ATOM 1583 C C . GLY A 1 208 ? 14.932 14.388 10.973 1.00 58.09 208 GLY A C 1
ATOM 1584 O O . GLY A 1 208 ? 15.822 13.929 11.686 1.00 58.09 208 GLY A O 1
ATOM 1585 N N . LYS A 1 209 ? 14.162 15.407 11.393 1.00 52.72 209 LYS A N 1
ATOM 1586 C CA . LYS A 1 209 ? 14.233 15.891 12.780 1.00 52.72 209 LYS A CA 1
ATOM 1587 C C . LYS A 1 209 ? 13.740 14.786 13.726 1.00 52.72 209 LYS A C 1
ATOM 1589 O O . LYS A 1 209 ? 12.588 14.358 13.622 1.00 52.72 209 LYS A O 1
ATOM 1594 N N . PRO A 1 210 ? 14.592 14.301 14.644 1.00 50.44 210 PRO A N 1
ATOM 1595 C CA . PRO A 1 210 ? 14.364 13.036 15.305 1.00 50.44 210 PRO A CA 1
ATOM 1596 C C . PRO A 1 210 ? 13.259 13.153 16.351 1.00 50.44 210 PRO A C 1
ATOM 1598 O O . PRO A 1 210 ? 13.294 13.966 17.274 1.00 50.44 210 PRO A O 1
ATOM 1601 N N . ARG A 1 211 ? 12.331 12.202 16.258 1.00 48.47 211 ARG A N 1
ATOM 1602 C CA . ARG A 1 211 ? 11.365 11.790 17.285 1.00 48.47 211 ARG A CA 1
ATOM 1603 C C . ARG A 1 211 ? 12.043 11.295 18.587 1.00 48.47 211 ARG A C 1
ATOM 1605 O O . ARG A 1 211 ? 11.352 10.802 19.475 1.00 48.47 211 ARG A O 1
ATOM 1612 N N . GLU A 1 212 ? 13.369 11.420 18.723 1.00 50.16 212 GLU A N 1
ATOM 1613 C CA . GLU A 1 212 ? 14.161 10.986 19.884 1.00 50.16 212 GLU A CA 1
ATOM 1614 C C . GLU A 1 212 ? 14.000 11.884 21.115 1.00 50.16 212 GLU A C 1
ATOM 1616 O O . GLU A 1 212 ? 14.091 11.388 22.237 1.00 50.16 212 GLU A O 1
ATOM 1621 N N . THR A 1 213 ? 13.666 13.170 20.967 1.00 50.28 213 THR A N 1
ATOM 1622 C CA . THR A 1 213 ? 13.461 14.034 22.147 1.00 50.28 213 THR A CA 1
ATOM 1623 C C . THR A 1 213 ? 12.148 13.732 22.880 1.00 50.28 213 THR A C 1
ATOM 1625 O O . THR A 1 213 ? 12.053 13.949 24.089 1.00 50.28 213 THR A O 1
ATOM 1628 N N . ALA A 1 214 ? 11.160 13.133 22.202 1.00 49.56 214 ALA A N 1
ATOM 1629 C CA . ALA A 1 214 ? 9.900 12.709 22.817 1.00 49.56 214 ALA A CA 1
ATOM 1630 C C . ALA A 1 214 ? 10.009 11.356 23.548 1.00 49.56 214 ALA A C 1
ATOM 1632 O O . ALA A 1 214 ? 9.302 11.123 24.532 1.00 49.56 214 ALA A O 1
ATOM 1633 N N . VAL A 1 215 ? 10.911 10.469 23.112 1.00 54.09 215 VAL A N 1
ATOM 1634 C CA . VAL A 1 215 ? 11.138 9.166 23.766 1.00 54.09 215 VAL A CA 1
ATOM 1635 C C . VAL A 1 215 ? 12.109 9.308 24.945 1.00 54.09 215 VAL A C 1
ATOM 1637 O O . VAL A 1 215 ? 11.876 8.710 25.999 1.00 54.09 215 VAL A O 1
ATOM 1640 N N . ALA A 1 216 ? 13.117 10.185 24.843 1.00 51.00 216 ALA A N 1
ATOM 1641 C CA . ALA A 1 216 ? 14.033 10.479 25.946 1.00 51.00 216 ALA A CA 1
ATOM 1642 C C . ALA A 1 216 ? 13.326 11.150 27.140 1.00 51.00 216 ALA A C 1
ATOM 1644 O O . ALA A 1 216 ? 13.525 10.716 28.273 1.00 51.00 216 ALA A O 1
ATOM 1645 N N . ALA A 1 217 ? 12.430 12.122 26.912 1.00 52.31 217 ALA A N 1
ATOM 1646 C CA . ALA A 1 217 ? 11.688 12.792 27.991 1.00 52.31 217 ALA A CA 1
ATOM 1647 C C . ALA A 1 217 ? 10.717 11.855 28.744 1.00 52.31 217 ALA A C 1
ATOM 1649 O O . ALA A 1 217 ? 10.468 12.022 29.942 1.00 52.31 217 ALA A O 1
ATOM 1650 N N . LYS A 1 218 ? 10.193 10.823 28.068 1.00 52.50 218 LYS A N 1
ATOM 1651 C CA . LYS A 1 218 ? 9.293 9.834 28.682 1.00 52.50 218 LYS A CA 1
ATOM 1652 C C . LYS A 1 218 ? 10.062 8.763 29.473 1.00 52.50 218 LYS A C 1
ATOM 1654 O O . LYS A 1 218 ? 9.565 8.294 30.498 1.00 52.50 218 LYS A O 1
ATOM 1659 N N . ALA A 1 219 ? 11.299 8.448 29.076 1.00 52.84 219 ALA A N 1
ATOM 1660 C CA . ALA A 1 219 ? 12.179 7.517 29.786 1.00 52.84 219 ALA A CA 1
ATOM 1661 C C . ALA A 1 219 ? 12.771 8.102 31.089 1.00 52.84 219 ALA A C 1
ATOM 1663 O O . ALA A 1 219 ? 12.862 7.394 32.095 1.00 52.84 219 ALA A O 1
ATOM 1664 N N . THR A 1 220 ? 13.107 9.398 31.136 1.00 56.38 220 THR A N 1
ATOM 1665 C CA . THR A 1 220 ? 13.592 10.052 32.373 1.00 56.38 220 THR A CA 1
ATOM 1666 C C . THR A 1 220 ? 12.486 10.296 33.403 1.00 56.38 220 THR A C 1
ATOM 1668 O O . THR A 1 220 ? 12.750 10.217 34.604 1.00 56.38 220 THR A O 1
ATOM 1671 N N . SER A 1 221 ? 11.235 10.501 32.973 1.00 55.62 221 SER A N 1
ATOM 1672 C CA . SER A 1 221 ? 10.085 10.642 33.884 1.00 55.62 221 SER A CA 1
ATOM 1673 C C . SER A 1 221 ? 9.732 9.327 34.602 1.00 55.62 221 SER A C 1
ATOM 1675 O O . SER A 1 221 ? 9.434 9.325 35.800 1.00 55.62 221 SER A O 1
ATOM 1677 N N . LEU A 1 222 ? 9.868 8.178 33.924 1.00 53.12 222 LEU A N 1
ATOM 1678 C CA . LEU A 1 222 ? 9.604 6.865 34.529 1.00 53.12 222 LEU A CA 1
ATOM 1679 C C . LEU A 1 222 ? 10.699 6.407 35.512 1.00 53.12 222 LEU A C 1
ATOM 1681 O O . LEU A 1 222 ? 10.418 5.639 36.432 1.00 53.12 222 LEU A O 1
ATOM 1685 N N . ARG A 1 223 ? 11.941 6.889 35.359 1.00 50.12 223 ARG A N 1
ATOM 1686 C CA . ARG A 1 223 ? 13.068 6.512 36.233 1.00 50.12 223 ARG A CA 1
ATOM 1687 C C . ARG A 1 223 ? 13.093 7.291 37.555 1.00 50.12 223 ARG A C 1
ATOM 1689 O O . ARG A 1 223 ? 13.553 6.748 38.554 1.00 50.12 223 ARG A O 1
ATOM 1696 N N . ARG A 1 224 ? 12.529 8.506 37.602 1.00 52.72 224 ARG A N 1
ATOM 1697 C CA . ARG A 1 224 ? 12.443 9.329 38.828 1.00 52.72 224 ARG A CA 1
ATOM 1698 C C . ARG A 1 224 ? 11.358 8.887 39.818 1.00 52.72 224 ARG A C 1
ATOM 1700 O O . ARG A 1 224 ? 11.513 9.115 41.010 1.00 52.72 224 ARG A O 1
ATOM 1707 N N . LYS A 1 225 ? 10.296 8.205 39.370 1.00 53.50 225 LYS A N 1
ATOM 1708 C CA . LYS A 1 225 ? 9.245 7.691 40.276 1.00 53.50 225 LYS A CA 1
ATOM 1709 C C . LYS A 1 225 ? 9.599 6.367 40.967 1.00 53.50 225 LYS A C 1
ATOM 1711 O O . LYS A 1 225 ? 8.942 6.002 41.933 1.00 53.50 225 LYS A O 1
ATOM 1716 N N . LYS A 1 226 ? 10.641 5.653 40.518 1.00 49.44 226 LYS A N 1
ATOM 1717 C CA . LYS A 1 226 ? 11.020 4.334 41.066 1.00 49.44 226 LYS A CA 1
ATOM 1718 C C . LYS A 1 226 ? 12.150 4.381 42.108 1.00 49.44 226 LYS A C 1
ATOM 1720 O O . LYS A 1 226 ? 12.419 3.372 42.748 1.00 49.44 226 LYS A O 1
ATOM 1725 N N . THR A 1 227 ? 12.782 5.537 42.326 1.00 48.97 227 THR A N 1
ATOM 1726 C CA . THR A 1 227 ? 13.933 5.700 43.241 1.00 48.97 227 THR A CA 1
ATOM 1727 C C . THR A 1 227 ? 13.586 6.307 44.607 1.00 48.97 227 THR A C 1
ATOM 1729 O O . THR A 1 227 ? 14.491 6.678 45.347 1.00 48.97 227 THR A O 1
ATOM 1732 N N . HIS A 1 228 ? 12.306 6.409 44.983 1.00 45.41 228 HIS A N 1
ATOM 1733 C CA . HIS A 1 228 ? 11.888 6.895 46.315 1.00 45.41 228 HIS A CA 1
ATOM 1734 C C . HIS A 1 228 ? 11.143 5.858 47.170 1.00 45.41 228 HIS A C 1
ATOM 1736 O O . HIS A 1 228 ? 10.629 6.202 48.225 1.00 45.41 228 HIS A O 1
ATOM 1742 N N . ALA A 1 229 ? 11.115 4.581 46.770 1.00 49.94 229 ALA A N 1
ATOM 1743 C CA . ALA A 1 229 ? 10.360 3.548 47.493 1.00 49.94 229 ALA A CA 1
ATOM 1744 C C . ALA A 1 229 ? 11.203 2.385 48.049 1.00 49.94 229 ALA A C 1
ATOM 1746 O O . ALA A 1 229 ? 10.645 1.352 48.410 1.00 49.94 229 ALA A O 1
ATOM 1747 N N . ARG A 1 230 ? 12.539 2.483 48.111 1.00 42.53 230 ARG A N 1
ATOM 1748 C CA . ARG A 1 230 ? 13.348 1.372 48.646 1.00 42.53 230 ARG A CA 1
ATOM 1749 C C . ARG A 1 230 ? 14.699 1.831 49.196 1.00 42.53 230 ARG A C 1
ATOM 1751 O O . ARG A 1 230 ? 15.718 1.734 48.527 1.00 42.53 230 ARG A O 1
ATOM 1758 N N . SER A 1 231 ? 14.691 2.339 50.425 1.00 41.91 231 SER A N 1
ATOM 1759 C CA . SER A 1 231 ? 15.895 2.496 51.248 1.00 41.91 231 SER A CA 1
ATOM 1760 C C . SER A 1 231 ? 15.557 2.194 52.706 1.00 41.91 231 SER A C 1
ATOM 1762 O O . SER A 1 231 ? 15.402 3.100 53.515 1.00 41.91 231 SER A O 1
ATOM 1764 N N . ALA A 1 232 ? 15.391 0.907 53.010 1.00 45.66 232 ALA A N 1
ATOM 1765 C CA . ALA A 1 232 ? 15.526 0.332 54.347 1.00 45.66 232 ALA A CA 1
ATOM 1766 C C . ALA A 1 232 ? 15.567 -1.198 54.200 1.00 45.66 232 ALA A C 1
ATOM 1768 O O . ALA A 1 232 ? 14.529 -1.805 53.956 1.00 45.66 232 ALA A O 1
ATOM 1769 N N . ALA A 1 233 ? 16.766 -1.790 54.248 1.00 37.19 233 ALA A N 1
ATOM 1770 C CA . ALA A 1 233 ? 17.065 -3.111 54.825 1.00 37.19 233 ALA A CA 1
ATOM 1771 C C . ALA A 1 233 ? 18.456 -3.600 54.377 1.00 37.19 233 ALA A C 1
ATOM 1773 O O . ALA A 1 233 ? 18.758 -3.673 53.186 1.00 37.19 233 ALA A O 1
ATOM 1774 N N . SER A 1 234 ? 19.271 -3.915 55.380 1.00 42.62 234 SER A N 1
ATOM 1775 C CA . SER A 1 234 ? 20.650 -4.415 55.364 1.00 42.62 234 SER A CA 1
ATOM 1776 C C . SER A 1 234 ? 20.825 -5.817 54.733 1.00 42.62 234 SER A C 1
ATOM 1778 O O . SER A 1 234 ? 19.831 -6.490 54.455 1.00 42.62 234 SER A O 1
ATOM 1780 N N . PRO A 1 235 ? 22.079 -6.275 54.505 1.00 55.50 235 PRO A N 1
ATOM 1781 C CA . PRO A 1 235 ? 22.401 -7.437 53.679 1.00 55.50 235 PRO A CA 1
ATOM 1782 C C . PRO A 1 235 ? 22.591 -8.712 54.512 1.00 55.50 235 PRO A C 1
ATOM 1784 O O . PRO A 1 235 ? 23.187 -8.653 55.582 1.00 55.50 235 PRO A O 1
ATOM 1787 N N . MET A 1 236 ? 22.185 -9.874 53.990 1.00 39.94 236 MET A N 1
ATOM 1788 C CA . MET A 1 236 ? 22.667 -11.179 54.462 1.00 39.94 236 MET A CA 1
ATOM 1789 C C . MET A 1 236 ? 22.815 -12.171 53.298 1.00 39.94 236 MET A C 1
ATOM 1791 O O . MET A 1 236 ? 21.879 -12.405 52.542 1.00 39.94 236 MET A O 1
ATOM 1795 N N . SER A 1 237 ? 24.038 -12.697 53.208 1.00 39.66 237 SER A N 1
ATOM 1796 C CA . SER A 1 237 ? 24.489 -14.032 52.794 1.00 39.66 237 SER A CA 1
ATOM 1797 C C . SER A 1 237 ? 23.819 -14.788 51.638 1.00 39.66 237 SER A C 1
ATOM 1799 O O . SER A 1 237 ? 22.671 -15.217 51.703 1.00 39.66 237 SER A O 1
ATOM 1801 N N . SER A 1 238 ? 24.660 -15.109 50.649 1.00 44.34 238 SER A N 1
ATOM 1802 C CA . SER A 1 238 ? 24.570 -16.268 49.744 1.00 44.34 238 SER A CA 1
ATOM 1803 C C . SER A 1 238 ? 24.399 -17.594 50.520 1.00 44.34 238 SER A C 1
ATOM 1805 O O . SER A 1 238 ? 24.818 -17.663 51.678 1.00 44.34 238 SER A O 1
ATOM 1807 N N . PRO A 1 239 ? 23.874 -18.675 49.901 1.00 53.66 239 PRO A N 1
ATOM 1808 C CA . PRO A 1 239 ? 24.744 -19.522 49.073 1.00 53.66 239 PRO A CA 1
ATOM 1809 C C . PRO A 1 239 ? 24.100 -20.160 47.820 1.00 53.66 239 PRO A C 1
ATOM 1811 O O . PRO A 1 239 ? 22.891 -20.331 47.701 1.00 53.66 239 PRO A O 1
ATOM 1814 N N . LEU A 1 240 ? 25.008 -20.520 46.905 1.00 46.81 240 LEU A N 1
ATOM 1815 C CA . LEU A 1 240 ? 24.943 -21.489 45.801 1.00 46.81 240 LEU A CA 1
ATOM 1816 C C . LEU A 1 240 ? 23.815 -22.523 45.898 1.00 46.81 240 LEU A C 1
ATOM 1818 O O . LEU A 1 240 ? 23.738 -23.168 46.929 1.00 46.81 240 LEU A O 1
ATOM 1822 N N . HIS A 1 241 ? 23.089 -22.783 44.801 1.00 40.59 241 HIS A N 1
ATOM 1823 C CA . HIS A 1 241 ? 22.671 -24.132 44.379 1.00 40.59 241 HIS A CA 1
ATOM 1824 C C . HIS A 1 241 ? 22.451 -24.170 42.856 1.00 40.59 241 HIS A C 1
ATOM 1826 O O . HIS A 1 241 ? 21.681 -23.404 42.282 1.00 40.59 241 HIS A O 1
ATOM 1832 N N . SER A 1 242 ? 23.182 -25.087 42.227 1.00 48.38 242 SER A N 1
ATOM 1833 C CA . SER A 1 242 ? 23.028 -25.569 40.858 1.00 48.38 242 SER A CA 1
ATOM 1834 C C . SER A 1 242 ? 21.717 -26.348 40.724 1.00 48.38 242 SER A C 1
ATOM 1836 O O . SER A 1 242 ? 21.469 -27.255 41.517 1.00 48.38 242 SER A O 1
ATOM 1838 N N . ALA A 1 243 ? 20.902 -26.034 39.714 1.00 41.25 243 ALA A N 1
ATOM 1839 C CA . ALA A 1 243 ? 19.826 -26.912 39.266 1.00 41.25 243 ALA A CA 1
ATOM 1840 C C . ALA A 1 243 ? 19.565 -26.735 37.762 1.00 41.25 243 ALA A C 1
ATOM 1842 O O . ALA A 1 243 ? 19.000 -25.748 37.296 1.00 41.25 243 ALA A O 1
ATOM 1843 N N . SER A 1 244 ? 20.020 -27.745 37.028 1.00 47.16 244 SER A N 1
ATOM 1844 C CA . SER A 1 244 ? 19.696 -28.085 35.646 1.00 47.16 244 SER A CA 1
ATOM 1845 C C . SER A 1 244 ? 18.207 -28.421 35.491 1.00 47.16 244 SER A C 1
ATOM 1847 O O . SER A 1 244 ? 17.702 -29.238 36.259 1.00 47.16 244 SER A O 1
ATOM 1849 N N . VAL A 1 245 ? 17.521 -27.857 34.485 1.00 49.59 245 VAL A N 1
ATOM 1850 C CA . VAL A 1 245 ? 16.213 -28.343 33.991 1.00 49.59 245 VAL A CA 1
ATOM 1851 C C . VAL A 1 245 ? 16.113 -28.108 32.465 1.00 49.59 245 VAL A C 1
ATOM 1853 O O . VAL A 1 245 ? 16.564 -27.065 31.988 1.00 49.59 245 VAL A O 1
ATOM 1856 N N . PRO A 1 246 ? 15.569 -29.060 31.673 1.00 57.81 246 PRO A N 1
ATOM 1857 C CA . PRO A 1 246 ? 15.849 -29.169 30.242 1.00 57.81 246 PRO A CA 1
ATOM 1858 C C . PRO A 1 246 ? 14.844 -28.449 29.329 1.00 57.81 246 PRO A C 1
ATOM 1860 O O . PRO A 1 246 ? 13.651 -28.335 29.613 1.00 57.81 246 PRO A O 1
ATOM 1863 N N . PHE A 1 247 ? 15.342 -28.054 28.155 1.00 39.16 247 PHE A N 1
ATOM 1864 C CA . PHE A 1 247 ? 14.576 -27.545 27.017 1.00 39.16 247 PHE A CA 1
ATOM 1865 C C . PHE A 1 247 ? 13.678 -28.648 26.420 1.00 39.16 247 PHE A C 1
ATOM 1867 O O . PHE A 1 247 ? 14.168 -29.602 25.812 1.00 39.16 247 PHE A O 1
ATOM 1874 N N . LYS A 1 248 ? 12.351 -28.507 26.534 1.00 51.78 248 LYS A N 1
ATOM 1875 C CA . LYS A 1 248 ? 11.389 -29.283 25.734 1.00 51.78 248 LYS A CA 1
ATOM 1876 C C . LYS A 1 248 ? 11.247 -28.650 24.347 1.00 51.78 248 LYS A C 1
ATOM 1878 O O . LYS A 1 248 ? 10.740 -27.541 24.208 1.00 51.78 248 LYS A O 1
ATOM 1883 N N . ARG A 1 249 ? 11.672 -29.391 23.320 1.00 45.41 249 ARG A N 1
ATOM 1884 C CA . ARG A 1 249 ? 11.311 -29.163 21.913 1.00 45.41 249 ARG A CA 1
ATOM 1885 C C . ARG A 1 249 ? 9.802 -29.357 21.740 1.00 45.41 249 ARG A C 1
ATOM 1887 O O . ARG A 1 249 ? 9.289 -30.413 22.098 1.00 45.41 249 ARG A O 1
ATOM 1894 N N . ILE A 1 250 ? 9.123 -28.382 21.139 1.00 48.09 250 ILE A N 1
ATOM 1895 C CA . ILE A 1 250 ? 7.791 -28.576 20.554 1.00 48.09 250 ILE A CA 1
ATOM 1896 C C . ILE A 1 250 ? 7.956 -28.596 19.037 1.00 48.09 250 ILE A C 1
ATOM 1898 O O . ILE A 1 250 ? 8.453 -27.654 18.423 1.00 48.09 250 ILE A O 1
ATOM 1902 N N . SER A 1 251 ? 7.583 -29.732 18.466 1.00 42.59 251 SER A N 1
ATOM 1903 C CA . SER A 1 251 ? 7.534 -30.052 17.049 1.00 42.59 251 SER A CA 1
ATOM 1904 C C . SER A 1 251 ? 6.228 -29.576 16.399 1.00 42.59 251 SER A C 1
ATOM 1906 O O . SER A 1 251 ? 5.160 -29.634 16.995 1.00 42.59 251 SER A O 1
ATOM 1908 N N . ALA A 1 252 ? 6.379 -29.131 15.149 1.00 45.88 252 ALA A N 1
ATOM 1909 C CA . ALA A 1 252 ? 5.457 -29.111 14.009 1.00 45.88 252 ALA A CA 1
ATOM 1910 C C . ALA A 1 252 ? 3.941 -29.325 14.224 1.00 45.88 252 ALA A C 1
ATOM 1912 O O . ALA A 1 252 ? 3.498 -30.396 14.630 1.00 45.88 252 ALA A O 1
ATOM 1913 N N . ALA A 1 253 ? 3.141 -28.398 13.681 1.00 45.31 253 ALA A N 1
ATOM 1914 C CA . ALA A 1 253 ? 1.799 -28.705 13.192 1.00 45.31 253 ALA A CA 1
ATOM 1915 C C . ALA A 1 253 ? 1.543 -28.044 11.826 1.00 45.31 253 ALA A C 1
ATOM 1917 O O . ALA A 1 253 ? 1.510 -26.828 11.663 1.00 45.31 253 ALA A O 1
ATOM 1918 N N . LYS A 1 254 ? 1.389 -28.925 10.839 1.00 54.44 254 LYS A N 1
ATOM 1919 C CA . LYS A 1 254 ? 1.033 -28.723 9.436 1.00 54.44 254 LYS A CA 1
ATOM 1920 C C . LYS A 1 254 ? -0.442 -28.305 9.338 1.00 54.44 254 LYS A C 1
ATOM 1922 O O . LYS A 1 254 ? -1.308 -29.118 9.650 1.00 54.44 254 LYS A O 1
ATOM 1927 N N . ALA A 1 255 ? -0.748 -27.101 8.854 1.00 48.31 255 ALA A N 1
ATOM 1928 C CA . ALA A 1 255 ? -2.121 -26.710 8.522 1.00 48.31 2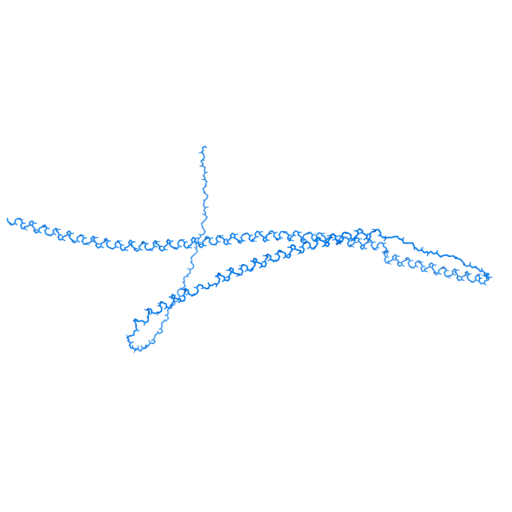55 ALA A CA 1
ATOM 1929 C C . ALA A 1 255 ? -2.349 -26.761 7.005 1.00 48.31 255 ALA A C 1
ATOM 1931 O O . ALA A 1 255 ? -1.601 -26.200 6.208 1.00 48.31 255 ALA A O 1
ATOM 1932 N N . ARG A 1 256 ? -3.367 -27.536 6.633 1.00 53.62 256 ARG A N 1
ATOM 1933 C CA . ARG A 1 256 ? -3.740 -27.942 5.280 1.00 53.62 256 ARG A CA 1
ATOM 1934 C C . ARG A 1 256 ? -4.469 -26.831 4.522 1.00 53.62 256 ARG A C 1
ATOM 1936 O O . ARG A 1 256 ? -5.385 -26.205 5.043 1.00 53.62 256 ARG A O 1
ATOM 1943 N N . SER A 1 257 ? -4.104 -26.727 3.248 1.00 46.38 257 SER A N 1
ATOM 1944 C CA . SER A 1 257 ? -4.868 -26.158 2.136 1.00 46.38 257 SER A CA 1
ATOM 1945 C C . SER A 1 257 ? -6.351 -26.561 2.175 1.00 46.38 257 SER A C 1
ATOM 1947 O O . SER A 1 257 ? -6.680 -27.749 2.234 1.00 46.38 257 SER A O 1
ATOM 1949 N N . ARG A 1 258 ? -7.246 -25.571 2.097 1.00 58.41 258 ARG A N 1
ATOM 1950 C CA . ARG A 1 258 ? -8.658 -25.748 1.739 1.00 58.41 258 ARG A CA 1
ATOM 1951 C C . ARG A 1 258 ? -8.948 -24.927 0.481 1.00 58.41 258 ARG A C 1
ATOM 1953 O O . ARG A 1 258 ? -8.893 -23.704 0.512 1.00 58.41 258 ARG A O 1
ATOM 1960 N N . LYS A 1 259 ? -9.245 -25.629 -0.617 1.00 57.47 259 LYS A N 1
ATOM 1961 C CA . LYS A 1 259 ? -9.864 -25.092 -1.839 1.00 57.47 259 LYS A CA 1
ATOM 1962 C C . LYS A 1 259 ? -11.292 -24.609 -1.531 1.00 57.47 259 LYS A C 1
ATOM 1964 O O . LYS A 1 259 ? -11.996 -25.327 -0.817 1.00 57.47 259 LYS A O 1
ATOM 1969 N N . PRO A 1 260 ? -11.769 -23.495 -2.106 1.00 61.03 260 PRO A N 1
ATOM 1970 C CA . PRO A 1 260 ? -13.193 -23.201 -2.145 1.00 61.03 260 PRO A CA 1
ATOM 1971 C C . PRO A 1 260 ? -13.871 -23.922 -3.320 1.00 61.03 260 PRO A C 1
ATOM 1973 O O . PRO A 1 260 ? -13.380 -23.931 -4.449 1.00 61.03 260 PRO A O 1
ATOM 1976 N N . ALA A 1 261 ? -15.000 -24.559 -3.010 1.00 56.34 261 ALA A N 1
ATOM 1977 C CA . ALA A 1 261 ? -15.889 -25.230 -3.944 1.00 56.34 261 ALA A CA 1
ATOM 1978 C C . ALA A 1 261 ? -16.764 -24.221 -4.705 1.00 56.34 261 ALA A C 1
ATOM 1980 O O . ALA A 1 261 ? -17.235 -23.230 -4.146 1.00 56.34 261 ALA A O 1
ATOM 1981 N N . ALA A 1 262 ? -16.990 -24.527 -5.979 1.00 52.56 262 ALA A N 1
ATOM 1982 C CA . ALA A 1 262 ? -17.863 -23.817 -6.896 1.00 52.56 262 ALA A CA 1
ATOM 1983 C C . ALA A 1 262 ? -19.314 -23.744 -6.385 1.00 52.56 262 ALA A C 1
ATOM 1985 O O . ALA A 1 262 ? -19.902 -24.761 -6.016 1.00 52.56 262 ALA A O 1
ATOM 1986 N N . LYS A 1 263 ? -19.922 -22.555 -6.457 1.00 61.69 263 LYS A N 1
ATOM 1987 C CA . LYS A 1 263 ? -21.380 -22.396 -6.473 1.00 61.69 263 LYS A CA 1
ATOM 1988 C C . LYS A 1 263 ? -21.813 -22.061 -7.897 1.00 61.69 263 LYS A C 1
ATOM 1990 O O . LYS A 1 263 ? -21.582 -20.960 -8.383 1.00 61.69 263 LYS A O 1
ATOM 1995 N N . ARG A 1 264 ? -22.443 -23.042 -8.548 1.00 52.22 264 ARG A N 1
ATOM 1996 C CA . ARG A 1 264 ? -23.342 -22.835 -9.688 1.00 52.22 264 ARG A CA 1
ATOM 1997 C C . ARG A 1 264 ? -24.598 -22.153 -9.142 1.00 52.22 264 ARG A C 1
ATOM 1999 O O . ARG A 1 264 ? -25.211 -22.688 -8.222 1.00 52.22 264 ARG A O 1
ATOM 2006 N N . SER A 1 265 ? -24.962 -21.005 -9.698 1.00 62.44 265 SER A N 1
ATOM 2007 C CA . SER A 1 265 ? -26.285 -20.403 -9.531 1.00 62.44 265 SER A CA 1
ATOM 2008 C C . SER A 1 265 ? -26.968 -20.425 -10.892 1.00 62.44 265 SER A C 1
ATOM 2010 O O . SER A 1 265 ? -26.635 -19.634 -11.767 1.00 62.44 265 SER A O 1
ATOM 2012 N N . ASN A 1 266 ? -27.871 -21.388 -11.059 1.00 58.38 266 ASN A N 1
ATOM 2013 C CA . ASN A 1 266 ? -28.922 -21.378 -12.068 1.00 58.38 266 ASN A CA 1
ATOM 2014 C C . ASN A 1 266 ? -30.182 -20.818 -11.395 1.00 58.38 266 ASN A C 1
ATOM 2016 O O . ASN A 1 266 ? -30.614 -21.394 -10.400 1.00 58.38 266 ASN A O 1
ATOM 2020 N N . GLN A 1 267 ? -30.770 -19.766 -11.961 1.00 55.09 267 GLN A N 1
ATOM 2021 C CA . GLN A 1 267 ? -32.181 -19.352 -11.847 1.00 55.09 267 GLN A CA 1
ATOM 2022 C C . GLN A 1 267 ? -32.381 -18.320 -12.978 1.00 55.09 267 GLN A C 1
ATOM 2024 O O . GLN A 1 267 ? -31.647 -17.341 -13.012 1.00 55.09 267 GLN A O 1
ATOM 2029 N N . CYS A 1 268 ? -33.066 -18.619 -14.091 1.00 61.03 268 CYS A N 1
ATOM 2030 C CA . CYS A 1 268 ? -34.524 -18.734 -14.288 1.00 61.03 268 CYS A CA 1
ATOM 2031 C C . CYS A 1 268 ? -35.305 -17.489 -13.847 1.00 61.03 268 CYS A C 1
ATOM 2033 O O . CYS A 1 268 ? -35.693 -17.408 -12.685 1.00 61.03 268 CYS A O 1
ATOM 2035 N N . ALA A 1 269 ? -35.558 -16.581 -14.791 1.00 53.88 269 ALA A N 1
ATOM 2036 C CA . ALA A 1 269 ? -36.886 -16.151 -15.252 1.00 53.88 269 ALA A CA 1
ATOM 2037 C C . ALA A 1 269 ? -36.705 -15.268 -16.496 1.00 53.88 269 ALA A C 1
ATOM 2039 O O . ALA A 1 269 ? -35.791 -14.414 -16.461 1.00 53.88 269 ALA A O 1
#

pLDDT: mean 76.97, std 22.33, range [31.73, 98.81]

Foldseek 3Di:
DVVVVVVVVVVVVVVVVVVVVVVVVVVVVVVVVVVVVVVVVVVVVVVVVVVVVVVVVVVVVVVVVVVVVVVVVVVVVVVVVVVVVVVVVVVVVVVVVVVVVVVVVVCVVVDDVVVVVVVVVVVVVVVVVVVVVVVVVCVVCVVPDDDDDDDDDDDDDDDDDDPVVVVVVVVVVVVVVVVVVVVVVVVVVVVVVVVVVVVVVVVVVVVPPDPVVVVVVVVVVVVVVVPPPDDDDDDDDDDDDDDDDDDDDDDDDDDDDDDDDDDDDDDDD

Mean predicted aligned error: 21.79 Å

Secondary structure (DSSP, 8-state):
-HHHHHHHHHHHHHHHHHHHHHHHHHHHHHHHHHHHHHHHHHHHHHHHHHHHHHHHHHHHHHHHHHHHHHHHHHHHHHHHHHHHHHHHHHHHHHHHHHHHHHHHHHHTTS--HHHHHHHHHHHHHHHHHHHHHHHHHHHHHSSS------------------SHHHHHHHHHHHHHHHHHHHHHHHHHHHHHHHHHHHHHHHHHHHHTS-THHHHHHHHHHHHHSSSSS------------------------PPP--PPPP-------

Sequence (269 aa):
MAEQLAEVSRNRNRIETLMAEVKKREDTISERDGEIAGLNNKIATLEGTILGHGDTEKKLGDQMAVREAEIDKLSKTLVSLNQSLQDRDSKLAALGDEMPAAVRAANIGGGDPEVAQDRLKRRIAELTNLSEQISHQRETSSLVGAGLGTGTLLVKPSGSNTVSVIETKQKLEEKIAEAEQENSVLQDEIKRLDEAWSEKLAQLQKSGKPRETAVAAKATSLRRKKTHARSAASPMSSPLHSASVPFKRISAAKARSRKPAAKRSNQCA

Radius of gyration: 55.97 Å; Cα contacts (8 Å, |Δi|>4): 2; chains: 1; bounding box: 127×58×163 Å

Solvent-accessible surface area (backbone atoms only — not comparable to full-atom values): 16454 Å² total; per-residue (Å²): 111,72,65,59,53,54,50,52,50,52,52,50,55,50,50,57,52,50,52,54,52,50,52,53,49,52,56,51,50,54,52,50,53,52,50,51,54,53,49,50,54,51,50,55,51,51,51,52,50,52,53,52,49,51,56,52,50,51,53,50,50,56,52,48,55,54,50,51,54,49,50,52,52,52,51,53,51,51,54,52,54,51,51,53,49,53,54,49,52,53,50,51,50,52,50,59,55,45,47,58,50,52,51,49,60,59,41,70,77,52,59,55,70,66,57,48,50,50,51,48,51,50,51,49,53,52,50,51,51,50,49,50,50,50,50,51,48,45,61,58,33,74,75,52,75,91,78,88,84,88,86,85,86,91,92,83,90,86,89,86,88,72,70,73,62,57,64,57,48,56,60,49,55,54,53,50,54,52,52,53,52,53,51,51,53,51,52,53,51,51,52,52,48,53,50,54,51,50,51,51,51,52,50,49,55,67,69,61,63,69,76,56,65,66,53,52,58,55,54,56,58,62,56,65,73,67,73,81,78,82,89,85,82,86,90,81,81,87,81,91,81,93,79,91,84,83,88,80,84,83,80,88,83,89,83,79,88,78,84,84,80,86,80,86,84,88,80,92,132